Protein AF-A0A815RNJ7-F1 (afdb_monomer_lite)

Secondary structure (DSSP, 8-state):
-HHHHHHHHHHHIIIIIHHHHHHHHHHHHHHHHHHHHTTTTSHHHHHHHHHHHHHHHHHHHHHHHHHHHHHH-----GGGGHHHHHHHHHHHHHHHHHHHHHHTT----S-HHHHHHHHHHHHHHHHHHHHHHHHHHHHHHHHHHHHHHHHHHHHTT----HHHHHHHHHHHHHHHHHHHHHHHHHHHHHHHH-HHHHHHHHHHHHHHHHHHHHHHHHHHT-

Sequence (222 aa):
MEFSFISAIQSVIVCYGIGFLLVLGDIGNSFVILIFYRHRKSACSVYLSSAAIINMIYLSFNIPIMIQTYLFGEPTASSLVFFPSILMTIFGYLAYRQVKQLGTRIRPSRNNQNRFIVRRSDRELLLMIFTQVFIYVISTMLYFAITLEILITYSSNINKSIERIQIESFIMSFTLFLIHMNHAANFYIYVLVSNGFRHDFKKLIKRMSLTIVEILNKILFT

Organism: NCBI:txid392030

Radius of gyration: 22.1 Å; chains: 1; bounding box: 70×31×73 Å

pLDDT: mean 84.59, std 12.37, range [49.75, 97.19]

Structure (mmCIF, N/CA/C/O backbone):
data_AF-A0A815RNJ7-F1
#
_entry.id   AF-A0A815RNJ7-F1
#
loop_
_atom_site.group_PDB
_atom_site.id
_atom_site.type_symbol
_atom_site.label_atom_id
_atom_site.label_alt_id
_atom_site.label_comp_id
_atom_site.label_asym_id
_atom_site.label_entity_id
_atom_site.label_seq_id
_atom_site.pdbx_PDB_ins_code
_atom_site.Cartn_x
_atom_site.Cartn_y
_atom_site.Cartn_z
_atom_site.occupancy
_atom_site.B_iso_or_equiv
_atom_site.auth_seq_id
_atom_site.auth_comp_id
_atom_site.auth_asym_id
_atom_site.auth_atom_id
_atom_site.pdbx_PDB_model_num
ATOM 1 N N . MET A 1 1 ? 8.908 -9.590 -31.662 1.00 60.72 1 MET A N 1
ATOM 2 C CA . MET A 1 1 ? 7.685 -10.161 -31.054 1.00 60.72 1 MET A CA 1
ATOM 3 C C . MET A 1 1 ? 7.769 -10.161 -29.525 1.00 60.72 1 MET A C 1
ATOM 5 O O . MET A 1 1 ? 6.771 -9.883 -28.880 1.00 60.72 1 MET A O 1
ATOM 9 N N . GLU A 1 2 ? 8.950 -10.383 -28.935 1.00 69.12 2 GLU A N 1
ATOM 10 C CA . GLU A 1 2 ? 9.133 -10.351 -27.471 1.00 69.12 2 GLU A CA 1
ATOM 11 C C . GLU A 1 2 ? 8.997 -8.944 -26.855 1.00 69.12 2 GLU A C 1
ATOM 13 O O . GLU A 1 2 ? 8.376 -8.785 -25.808 1.00 69.12 2 GLU A O 1
ATOM 18 N N . PHE A 1 3 ? 9.462 -7.894 -27.538 1.00 72.50 3 PHE A N 1
ATOM 19 C CA . PHE A 1 3 ? 9.386 -6.517 -27.020 1.00 72.50 3 PHE A CA 1
ATOM 20 C C . PHE A 1 3 ? 7.958 -5.987 -26.852 1.00 72.50 3 PHE A C 1
ATOM 22 O O . PHE A 1 3 ? 7.639 -5.352 -25.850 1.00 72.50 3 PHE A O 1
ATOM 29 N N . SER A 1 4 ? 7.059 -6.310 -27.787 1.00 80.31 4 SER A N 1
ATOM 30 C CA . SER A 1 4 ? 5.640 -5.950 -27.669 1.00 80.31 4 SER A CA 1
ATOM 31 C C . SER A 1 4 ? 4.964 -6.630 -26.478 1.00 80.31 4 SER A C 1
ATOM 33 O O . SER A 1 4 ? 4.024 -6.081 -25.912 1.00 80.31 4 SER A O 1
ATOM 35 N N . PHE A 1 5 ? 5.449 -7.807 -26.075 1.00 88.06 5 PHE A N 1
ATOM 36 C CA . PHE A 1 5 ? 4.895 -8.547 -24.948 1.00 88.06 5 PHE A CA 1
ATOM 37 C C . PHE A 1 5 ? 5.272 -7.914 -23.600 1.00 88.06 5 PHE A C 1
ATOM 39 O O . PHE A 1 5 ? 4.399 -7.734 -22.754 1.00 88.06 5 PHE A O 1
ATOM 46 N N . ILE A 1 6 ? 6.532 -7.496 -23.419 1.00 87.56 6 ILE A N 1
ATOM 47 C CA . ILE A 1 6 ? 6.986 -6.819 -22.188 1.00 87.56 6 ILE A CA 1
ATOM 48 C C . ILE A 1 6 ? 6.215 -5.512 -21.975 1.00 87.56 6 ILE A C 1
ATOM 50 O O . ILE A 1 6 ? 5.690 -5.273 -20.886 1.00 87.56 6 ILE A O 1
ATOM 54 N N . SER A 1 7 ? 6.081 -4.694 -23.022 1.00 86.44 7 SER A N 1
ATOM 55 C CA . SER A 1 7 ? 5.316 -3.446 -22.944 1.00 86.44 7 SER A CA 1
ATOM 56 C C . SER A 1 7 ? 3.829 -3.686 -22.662 1.00 86.44 7 SER A C 1
ATOM 58 O O . SER A 1 7 ? 3.226 -2.933 -21.896 1.00 86.44 7 SER A O 1
ATOM 60 N N . ALA A 1 8 ? 3.238 -4.752 -23.215 1.00 88.50 8 ALA A N 1
ATOM 61 C CA . ALA A 1 8 ? 1.859 -5.127 -22.912 1.00 88.50 8 ALA A CA 1
ATOM 62 C C . ALA A 1 8 ? 1.684 -5.510 -21.433 1.00 88.50 8 ALA A C 1
ATOM 64 O O . ALA A 1 8 ? 0.762 -5.023 -20.780 1.00 88.50 8 ALA A O 1
ATOM 65 N N . ILE A 1 9 ? 2.593 -6.317 -20.874 1.00 89.88 9 ILE A N 1
ATOM 66 C CA . ILE A 1 9 ? 2.570 -6.663 -19.444 1.00 89.88 9 ILE A CA 1
ATOM 67 C C . ILE A 1 9 ? 2.710 -5.406 -18.584 1.00 89.88 9 ILE A C 1
ATOM 69 O O . ILE A 1 9 ? 1.966 -5.238 -17.619 1.00 89.88 9 ILE A O 1
ATOM 73 N N . GLN A 1 10 ? 3.639 -4.516 -18.927 1.00 88.19 10 GLN A N 1
ATOM 74 C CA . GLN A 1 10 ? 3.853 -3.273 -18.193 1.00 88.19 10 GLN A CA 1
ATOM 75 C C . GLN A 1 10 ? 2.583 -2.416 -18.157 1.00 88.19 10 GLN A C 1
ATOM 77 O O . GLN A 1 10 ? 2.185 -1.956 -17.087 1.00 88.19 10 GLN A O 1
ATOM 82 N N . SER A 1 11 ? 1.910 -2.265 -19.299 1.00 87.19 11 SER A N 1
ATOM 83 C CA . SER A 1 11 ? 0.628 -1.562 -19.378 1.00 87.19 11 SER A CA 1
ATOM 84 C C . SER A 1 11 ? -0.431 -2.215 -18.484 1.00 87.19 11 SER A C 1
ATOM 86 O O . SER A 1 11 ? -1.108 -1.521 -17.726 1.00 87.19 11 SER A O 1
ATOM 88 N N . VAL A 1 12 ? -0.519 -3.550 -18.478 1.00 91.19 12 VAL A N 1
ATOM 89 C CA . VAL A 1 12 ? -1.464 -4.273 -17.614 1.00 91.19 12 VAL A CA 1
ATOM 90 C C . VAL A 1 12 ? -1.170 -4.045 -16.127 1.00 91.19 12 VAL A C 1
ATOM 92 O O . VAL A 1 12 ? -2.095 -3.780 -15.354 1.00 91.19 12 VAL A O 1
ATOM 95 N N . ILE A 1 13 ? 0.101 -4.104 -15.719 1.00 90.12 13 ILE A N 1
ATOM 96 C CA . ILE A 1 13 ? 0.518 -3.861 -14.330 1.00 90.12 13 ILE A CA 1
ATOM 97 C C . ILE A 1 13 ? 0.145 -2.439 -13.900 1.00 90.12 13 ILE A C 1
ATOM 99 O O . ILE A 1 13 ? -0.431 -2.259 -12.826 1.00 90.12 13 ILE A O 1
ATOM 103 N N . VAL A 1 14 ? 0.441 -1.436 -14.729 1.00 85.50 14 VAL A N 1
ATOM 104 C CA . VAL A 1 14 ? 0.212 -0.028 -14.381 1.00 85.50 14 VAL A CA 1
ATOM 105 C C . VAL A 1 14 ? -1.279 0.308 -14.373 1.00 85.50 14 VAL A C 1
ATOM 107 O O . VAL A 1 14 ? -1.773 0.855 -13.390 1.00 85.50 14 VAL A O 1
ATOM 110 N N . CYS A 1 15 ? -2.019 -0.048 -15.424 1.00 84.00 15 CYS A N 1
ATOM 111 C CA . CYS A 1 15 ? -3.421 0.344 -15.559 1.00 84.00 15 CYS A CA 1
ATOM 112 C C . CYS A 1 15 ? -4.352 -0.471 -14.653 1.00 84.00 15 CYS A C 1
ATOM 114 O O . CYS A 1 15 ? -5.196 0.102 -13.965 1.00 84.00 15 CYS A O 1
ATOM 116 N N . TYR A 1 16 ? -4.202 -1.798 -14.629 1.00 91.25 16 TYR A N 1
ATOM 117 C CA . TYR A 1 16 ? -5.105 -2.669 -13.871 1.00 91.25 16 TYR A CA 1
ATOM 118 C C . TYR A 1 16 ? -4.541 -3.034 -12.506 1.00 91.25 16 TYR A C 1
ATOM 120 O O . TYR A 1 16 ? -5.274 -3.007 -11.520 1.00 91.25 16 TYR A O 1
ATOM 128 N N . GLY A 1 17 ? -3.246 -3.348 -12.427 1.00 92.81 17 GLY A N 1
ATOM 129 C CA . GLY A 1 17 ? -2.614 -3.737 -11.169 1.00 92.81 17 GLY A CA 1
ATOM 130 C C . GLY A 1 17 ? -2.684 -2.622 -10.128 1.00 92.81 17 GLY A C 1
ATOM 131 O O . GLY A 1 17 ? -3.129 -2.856 -9.005 1.00 92.81 17 GLY A O 1
ATOM 132 N N . ILE A 1 18 ? -2.315 -1.395 -10.496 1.00 90.31 18 ILE A N 1
ATOM 133 C CA . ILE A 1 18 ? -2.313 -0.278 -9.543 1.00 90.31 18 ILE A CA 1
ATOM 134 C C . ILE A 1 18 ? -3.746 0.190 -9.227 1.00 90.31 18 ILE A C 1
ATOM 136 O O . ILE A 1 18 ? -4.058 0.449 -8.065 1.00 90.31 18 ILE A O 1
ATOM 140 N N . GLY A 1 19 ? -4.662 0.186 -10.202 1.00 91.12 19 GLY A N 1
ATOM 141 C CA . GLY A 1 19 ? -6.089 0.425 -9.940 1.00 91.12 19 GLY A CA 1
ATOM 142 C C . GLY A 1 19 ? -6.710 -0.610 -8.989 1.00 91.12 19 GLY A C 1
ATOM 143 O O . GLY A 1 19 ? -7.491 -0.267 -8.103 1.00 91.12 19 GLY A O 1
ATOM 144 N N . PHE A 1 20 ? -6.314 -1.878 -9.099 1.00 94.69 20 PHE A N 1
ATOM 145 C CA . PHE A 1 20 ? -6.723 -2.926 -8.165 1.00 94.69 20 PHE A CA 1
ATOM 146 C C . PHE A 1 20 ? -6.176 -2.689 -6.748 1.00 94.69 20 PHE A C 1
ATOM 148 O O . PHE A 1 20 ? -6.907 -2.864 -5.769 1.00 94.69 20 PHE A O 1
ATOM 155 N N . LEU A 1 21 ? -4.921 -2.237 -6.626 1.00 95.12 21 LEU A N 1
ATOM 156 C CA . LEU A 1 21 ? -4.325 -1.868 -5.337 1.00 95.12 21 LEU A CA 1
ATOM 157 C C . LEU A 1 21 ? -5.054 -0.703 -4.661 1.00 95.12 21 LEU A C 1
ATOM 159 O O . LEU A 1 21 ? -5.176 -0.721 -3.438 1.00 95.12 21 LEU A O 1
ATOM 163 N N . LEU A 1 22 ? -5.564 0.269 -5.424 1.00 94.44 22 LEU A N 1
ATOM 164 C CA . LEU A 1 22 ? -6.397 1.351 -4.890 1.00 94.44 22 LEU A CA 1
ATOM 165 C C . LEU A 1 22 ? -7.636 0.785 -4.184 1.00 94.44 22 LEU A C 1
ATOM 167 O O . LEU A 1 22 ? -7.837 1.029 -2.997 1.00 94.44 22 LEU A O 1
ATOM 171 N N . VAL A 1 23 ? -8.418 -0.039 -4.888 1.00 95.88 23 VAL A N 1
ATOM 172 C CA . VAL A 1 23 ? -9.665 -0.609 -4.352 1.00 95.88 23 VAL A CA 1
ATOM 173 C C . VAL A 1 23 ? -9.394 -1.483 -3.128 1.00 95.88 23 VAL A C 1
ATOM 175 O O . VAL A 1 23 ? -10.024 -1.310 -2.083 1.00 95.88 23 VAL A O 1
ATOM 178 N N . LEU A 1 24 ? -8.443 -2.417 -3.232 1.00 96.81 24 LEU A N 1
ATOM 179 C CA . LEU A 1 24 ? -8.096 -3.286 -2.108 1.00 96.81 24 LEU A CA 1
ATOM 180 C C . LEU A 1 24 ? -7.530 -2.502 -0.926 1.00 96.81 24 LEU A C 1
ATOM 182 O O . LEU A 1 24 ? -7.852 -2.799 0.226 1.00 96.81 24 LEU A O 1
ATOM 186 N N . GLY A 1 25 ? -6.691 -1.508 -1.204 1.00 96.69 25 GLY A N 1
ATOM 187 C CA . GLY A 1 25 ? -6.067 -0.689 -0.186 1.00 96.69 25 GLY A CA 1
ATOM 188 C C . GLY A 1 25 ? -7.075 0.174 0.559 1.00 96.69 25 GLY A C 1
ATOM 189 O O . GLY A 1 25 ? -7.032 0.201 1.787 1.00 96.69 25 GLY A O 1
ATOM 190 N N . ASP A 1 26 ? -8.024 0.809 -0.124 1.00 96.19 26 ASP A N 1
ATOM 191 C CA . ASP A 1 26 ? -9.055 1.617 0.534 1.00 96.19 26 ASP A CA 1
ATOM 192 C C . ASP A 1 26 ? -9.991 0.759 1.393 1.00 96.19 26 ASP A C 1
ATOM 194 O O . ASP A 1 26 ? -10.279 1.111 2.543 1.00 96.19 26 ASP A O 1
ATOM 198 N N . ILE A 1 27 ? -10.397 -0.416 0.896 1.00 97.06 27 ILE A N 1
ATOM 199 C CA . ILE A 1 27 ? -11.199 -1.375 1.669 1.00 97.06 27 ILE A CA 1
ATOM 200 C C . ILE A 1 27 ? -10.419 -1.856 2.901 1.00 97.06 27 ILE A C 1
ATOM 202 O O . ILE A 1 27 ? -10.923 -1.811 4.027 1.00 97.06 27 ILE A O 1
ATOM 206 N N . GLY A 1 28 ? -9.176 -2.300 2.706 1.00 97.19 28 GLY A N 1
ATOM 207 C CA . GLY A 1 28 ? -8.327 -2.810 3.776 1.00 97.19 28 GLY A CA 1
ATOM 208 C C . GLY A 1 28 ? -8.055 -1.756 4.849 1.00 97.19 28 GLY A C 1
ATOM 209 O O . GLY A 1 28 ? -8.280 -2.002 6.037 1.00 97.19 28 GLY A O 1
ATOM 210 N N . ASN A 1 29 ? -7.620 -0.561 4.448 1.00 96.94 29 ASN A N 1
ATOM 211 C CA . ASN A 1 29 ? -7.327 0.529 5.376 1.00 96.94 29 ASN A CA 1
ATOM 212 C C . ASN A 1 29 ? -8.592 1.020 6.106 1.00 96.94 29 ASN A C 1
ATOM 214 O O . ASN A 1 29 ? -8.516 1.316 7.300 1.00 96.94 29 ASN A O 1
ATOM 218 N N . SER A 1 30 ? -9.769 0.989 5.469 1.00 96.50 30 SER A N 1
ATOM 219 C CA . SER A 1 30 ? -11.047 1.261 6.145 1.00 96.50 30 SER A CA 1
ATOM 220 C C . SER A 1 30 ? -11.308 0.283 7.297 1.00 96.50 30 SER A C 1
ATOM 222 O O . SER A 1 30 ? -11.671 0.699 8.401 1.00 96.50 30 SER A O 1
ATOM 224 N N . PHE A 1 31 ? -11.055 -1.016 7.100 1.00 97.06 31 PHE A N 1
ATOM 225 C CA . PHE A 1 31 ? -11.165 -1.997 8.185 1.00 97.06 31 PHE A CA 1
ATOM 226 C C . PHE A 1 31 ? -10.147 -1.759 9.301 1.00 97.06 31 PHE A C 1
ATOM 228 O O . PHE A 1 31 ? -10.506 -1.862 10.476 1.00 97.06 31 PHE A O 1
ATOM 235 N N . VAL A 1 32 ? -8.902 -1.414 8.958 1.00 96.25 32 VAL A N 1
ATOM 236 C CA . VAL A 1 32 ? -7.863 -1.074 9.944 1.00 96.25 32 VAL A CA 1
ATOM 237 C C . VAL A 1 32 ? -8.321 0.092 10.824 1.00 9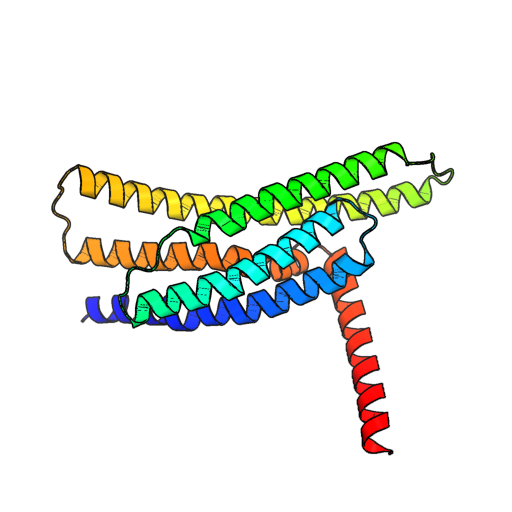6.25 32 VAL A C 1
ATOM 239 O O . VAL A 1 32 ? -8.268 -0.017 12.052 1.00 96.25 32 VAL A O 1
ATOM 242 N N . ILE A 1 33 ? -8.843 1.163 10.220 1.00 94.94 33 ILE A N 1
ATOM 243 C CA . ILE A 1 33 ? -9.379 2.324 10.943 1.00 94.94 33 ILE A CA 1
ATOM 244 C C . ILE A 1 33 ? -10.540 1.899 11.847 1.00 94.94 33 ILE A C 1
ATOM 246 O O . ILE A 1 33 ? -10.519 2.188 13.041 1.00 94.94 33 ILE A O 1
ATOM 250 N N . LEU A 1 34 ? -11.529 1.165 11.327 1.00 94.50 34 LEU A N 1
ATOM 251 C CA . LEU A 1 34 ? -12.703 0.736 12.100 1.00 94.50 34 LEU A CA 1
ATOM 252 C C . LEU A 1 34 ? -12.344 -0.143 13.306 1.00 94.50 34 LEU A C 1
ATOM 254 O O . LEU A 1 34 ? -12.947 -0.006 14.377 1.00 94.50 34 LEU A O 1
ATOM 258 N N . ILE A 1 35 ? -11.372 -1.045 13.147 1.00 94.31 35 ILE A N 1
ATOM 259 C CA . ILE A 1 35 ? -10.886 -1.903 14.231 1.00 94.31 35 ILE A CA 1
ATOM 260 C C . ILE A 1 35 ? -10.163 -1.046 15.273 1.00 94.31 35 ILE A C 1
ATOM 262 O O . ILE A 1 35 ? -10.559 -1.032 16.441 1.00 94.31 35 ILE A O 1
ATOM 266 N N . PHE A 1 36 ? -9.151 -0.278 14.868 1.00 91.38 36 PHE A N 1
ATOM 267 C CA . PHE A 1 36 ? -8.310 0.461 15.809 1.00 91.38 36 PHE A CA 1
ATOM 268 C C . PHE A 1 36 ? -8.975 1.701 16.409 1.00 91.38 36 PHE A C 1
ATOM 270 O O . PHE A 1 36 ? -8.611 2.109 17.515 1.00 91.38 36 PHE A O 1
ATOM 277 N N . TYR A 1 37 ? -10.035 2.229 15.796 1.00 86.44 37 TYR A N 1
ATOM 278 C CA . TYR A 1 37 ? -10.873 3.266 16.399 1.00 86.44 37 TYR A CA 1
ATOM 279 C C . TYR A 1 37 ? -11.453 2.815 17.753 1.00 86.44 37 TYR A C 1
ATOM 281 O O . TYR A 1 37 ? -11.546 3.602 18.700 1.00 86.44 37 TYR A O 1
ATOM 289 N N . ARG A 1 38 ? -11.764 1.516 17.899 1.00 83.31 38 ARG A N 1
ATOM 290 C CA . ARG A 1 38 ? -12.245 0.927 19.163 1.00 83.31 38 ARG A CA 1
ATOM 291 C C . ARG A 1 38 ? -11.143 0.782 20.219 1.00 83.31 38 ARG A C 1
ATOM 293 O O . ARG A 1 38 ? -11.451 0.758 21.411 1.00 83.31 38 ARG A O 1
ATOM 300 N N . HIS A 1 39 ? -9.875 0.744 19.806 1.00 80.75 39 HIS A N 1
ATOM 301 C CA . HIS A 1 39 ? -8.703 0.505 20.658 1.00 80.75 39 HIS A CA 1
ATOM 302 C C . HIS A 1 39 ? -7.832 1.755 20.891 1.00 80.75 39 HIS A C 1
ATOM 304 O O . HIS A 1 39 ? -6.715 1.642 21.399 1.00 80.75 39 HIS A O 1
ATOM 310 N N . ARG A 1 40 ? -8.377 2.963 20.659 1.00 75.81 40 ARG A N 1
ATOM 311 C CA . ARG A 1 40 ? -7.720 4.289 20.782 1.00 75.81 40 ARG A CA 1
ATOM 312 C C . ARG A 1 40 ? -6.996 4.610 22.102 1.00 75.81 40 ARG A C 1
ATOM 314 O O . ARG A 1 40 ? -6.410 5.676 22.240 1.00 75.81 40 ARG A O 1
ATOM 321 N N . LYS A 1 41 ? -7.078 3.733 23.105 1.00 74.56 41 LYS A N 1
ATOM 322 C CA . LYS A 1 41 ? -6.380 3.882 24.389 1.00 74.56 41 LYS A CA 1
ATOM 323 C C . LYS A 1 41 ? -4.900 3.498 24.303 1.00 74.56 41 LYS A C 1
ATOM 325 O O . LYS A 1 41 ? -4.135 3.941 25.153 1.00 74.56 41 LYS A O 1
ATOM 330 N N . SER A 1 42 ? -4.504 2.686 23.316 1.00 75.38 42 SER A N 1
ATOM 331 C CA . SER A 1 42 ? -3.098 2.342 23.084 1.00 75.38 42 SER A CA 1
ATOM 332 C C . SER A 1 42 ? -2.476 3.275 22.050 1.00 75.38 42 SER A C 1
ATOM 334 O O . SER A 1 42 ? -3.011 3.476 20.961 1.00 75.38 42 SER A O 1
ATOM 336 N N . ALA A 1 43 ? -1.302 3.788 22.398 1.00 76.88 43 ALA A N 1
ATOM 337 C CA . ALA A 1 43 ? -0.355 4.476 21.531 1.00 76.88 43 ALA A CA 1
ATOM 338 C C . ALA A 1 43 ? -0.245 3.881 20.122 1.00 76.88 43 ALA A C 1
ATOM 340 O O . ALA A 1 43 ? -0.376 4.563 19.108 1.00 76.88 43 ALA A O 1
ATOM 341 N N . CYS A 1 44 ? -0.013 2.573 20.098 1.00 80.56 44 CYS A N 1
ATOM 342 C CA . CYS A 1 44 ? 0.270 1.816 18.897 1.00 80.56 44 CYS A CA 1
ATOM 343 C C . CYS A 1 44 ? -0.973 1.733 18.001 1.00 80.56 44 CYS A C 1
ATOM 345 O O . CYS A 1 44 ? -0.894 1.925 16.793 1.00 80.56 44 CYS A O 1
ATOM 347 N N . SER A 1 45 ? -2.150 1.574 18.613 1.00 86.50 45 SER A N 1
ATOM 348 C CA . SER A 1 45 ? -3.437 1.600 17.912 1.00 86.50 45 SER A CA 1
ATOM 349 C C . SER A 1 45 ? -3.712 2.952 17.247 1.00 86.50 45 SER A C 1
ATOM 351 O O . SER A 1 45 ? -4.248 2.983 16.142 1.00 86.50 45 SER A O 1
ATOM 353 N N . VAL A 1 46 ? -3.362 4.067 17.901 1.00 84.44 46 VAL A N 1
ATOM 354 C CA . VAL A 1 46 ? -3.512 5.405 17.305 1.00 84.44 46 VAL A CA 1
ATOM 355 C C . VAL A 1 46 ? -2.574 5.559 16.113 1.00 84.44 46 VAL A C 1
ATOM 357 O O . VAL A 1 46 ? -3.018 5.984 15.053 1.00 84.44 46 VAL A O 1
ATOM 360 N N . TYR A 1 47 ? -1.309 5.154 16.254 1.00 85.88 47 TYR A N 1
ATOM 361 C CA . TYR A 1 47 ? -0.350 5.179 15.150 1.00 85.88 47 TYR A CA 1
ATOM 362 C C . TYR A 1 47 ? -0.829 4.353 13.947 1.00 85.88 47 TYR A C 1
ATOM 364 O O . TYR A 1 47 ? -0.849 4.867 12.832 1.00 85.88 47 TYR A O 1
ATOM 372 N N . LEU A 1 48 ? -1.267 3.109 14.169 1.00 89.81 48 LEU A N 1
ATOM 373 C CA . LEU A 1 48 ? -1.757 2.220 13.110 1.00 89.81 48 LEU A CA 1
ATOM 374 C C . LEU A 1 48 ? -2.996 2.792 12.405 1.00 89.81 48 LEU A C 1
ATOM 376 O O . LEU A 1 48 ? -3.091 2.732 11.181 1.00 89.81 48 LEU A O 1
ATOM 380 N N . SER A 1 49 ? -3.918 3.404 13.156 1.00 90.81 49 SER A N 1
ATOM 381 C CA . SER A 1 49 ? -5.076 4.088 12.570 1.00 90.81 49 SER A CA 1
ATOM 382 C C . SER A 1 49 ? -4.667 5.315 11.751 1.00 90.81 49 SER A C 1
ATOM 384 O O . SER A 1 49 ? -5.195 5.510 10.660 1.00 90.81 49 SER A O 1
ATOM 386 N N . SER A 1 50 ? -3.736 6.136 12.245 1.00 88.56 50 SER A N 1
ATOM 387 C CA . SER A 1 50 ? -3.224 7.295 11.505 1.00 88.56 50 SER A CA 1
ATOM 388 C C . SER A 1 50 ? -2.492 6.870 10.232 1.00 88.56 50 SER A C 1
ATOM 390 O O . SER A 1 50 ? -2.693 7.471 9.182 1.00 88.56 50 SER A O 1
ATOM 392 N N . ALA A 1 51 ? -1.691 5.804 10.298 1.00 89.19 51 ALA A N 1
ATOM 393 C CA . ALA A 1 51 ? -1.008 5.243 9.138 1.00 89.19 51 ALA A CA 1
ATOM 394 C C . ALA A 1 51 ? -2.005 4.761 8.072 1.00 89.19 51 ALA A C 1
ATOM 396 O O . ALA A 1 51 ? -1.814 5.046 6.895 1.00 89.19 51 ALA A O 1
ATOM 397 N N . ALA A 1 52 ? -3.098 4.105 8.473 1.00 93.81 52 ALA A N 1
ATOM 398 C CA . ALA A 1 52 ? -4.147 3.680 7.547 1.00 93.81 52 ALA A CA 1
ATOM 399 C C . ALA A 1 52 ? -4.859 4.862 6.865 1.00 93.81 52 ALA A C 1
ATOM 401 O O . ALA A 1 52 ? -5.108 4.806 5.664 1.00 93.81 52 ALA A O 1
ATOM 402 N N . ILE A 1 53 ? -5.125 5.955 7.594 1.00 91.75 53 ILE A N 1
ATOM 403 C CA . ILE A 1 53 ? -5.682 7.188 7.008 1.00 91.75 53 ILE A CA 1
ATOM 404 C C . ILE A 1 53 ? -4.721 7.765 5.965 1.00 91.75 53 ILE A C 1
ATOM 406 O O . ILE A 1 53 ? -5.142 8.108 4.863 1.00 91.75 53 ILE A O 1
ATOM 410 N N . ILE A 1 54 ? -3.427 7.847 6.288 1.00 89.44 54 ILE A N 1
ATOM 411 C CA . ILE A 1 54 ? -2.431 8.356 5.341 1.00 89.44 54 ILE A CA 1
ATOM 412 C C . ILE A 1 54 ? -2.299 7.452 4.121 1.00 89.44 54 ILE A C 1
ATOM 414 O O . ILE A 1 54 ? -2.193 7.969 3.014 1.00 89.44 54 ILE A O 1
ATOM 418 N N . ASN A 1 55 ? -2.368 6.133 4.288 1.00 92.12 55 ASN A N 1
ATOM 419 C CA . ASN A 1 55 ? -2.377 5.216 3.155 1.00 92.12 55 ASN A CA 1
ATOM 420 C C . ASN A 1 55 ? -3.596 5.418 2.253 1.00 92.12 55 ASN A C 1
ATOM 422 O O . ASN A 1 55 ? -3.425 5.413 1.041 1.00 92.12 55 ASN A O 1
ATOM 426 N N . MET A 1 56 ? -4.795 5.630 2.809 1.00 93.06 56 MET A N 1
ATOM 427 C CA . MET A 1 56 ? -5.978 5.941 1.994 1.00 93.06 56 MET A CA 1
ATOM 428 C C . MET A 1 56 ? -5.785 7.238 1.212 1.00 93.06 56 MET A C 1
ATOM 430 O O . MET A 1 56 ? -5.991 7.256 0.007 1.00 93.06 56 MET A O 1
ATOM 434 N N . ILE A 1 57 ? -5.318 8.308 1.866 1.00 88.94 57 ILE A N 1
ATOM 435 C CA . ILE A 1 57 ? -5.027 9.582 1.187 1.00 88.94 57 ILE A CA 1
ATOM 436 C C . ILE A 1 57 ? -3.976 9.364 0.090 1.00 88.94 57 ILE A C 1
ATOM 438 O O . ILE A 1 57 ? -4.156 9.816 -1.037 1.00 88.94 57 ILE A O 1
ATOM 442 N N . TYR A 1 58 ? -2.898 8.640 0.390 1.00 88.81 58 TYR A N 1
ATOM 443 C CA . TYR A 1 58 ? -1.863 8.324 -0.587 1.00 88.81 58 TYR A CA 1
ATOM 444 C C . TYR A 1 58 ? -2.447 7.605 -1.804 1.00 88.81 58 TYR A C 1
ATOM 446 O O . TYR A 1 58 ? -2.270 8.076 -2.921 1.00 88.81 58 TYR A O 1
ATOM 454 N N . LEU A 1 59 ? -3.172 6.505 -1.599 1.00 91.00 59 LEU A N 1
ATOM 455 C CA . LEU A 1 59 ? -3.746 5.718 -2.687 1.00 91.00 59 LEU A CA 1
ATOM 456 C C . LEU A 1 59 ? -4.765 6.546 -3.483 1.00 91.00 59 LEU A C 1
ATOM 458 O O . LEU A 1 59 ? -4.643 6.641 -4.702 1.00 91.00 59 LEU A O 1
ATOM 462 N N . SER A 1 60 ? -5.704 7.207 -2.800 1.00 89.88 60 SER A N 1
ATOM 463 C CA . SER A 1 60 ? -6.788 7.985 -3.412 1.00 89.88 60 SER A CA 1
ATOM 464 C C . SER A 1 60 ? -6.301 9.151 -4.273 1.00 89.88 60 SER A C 1
ATOM 466 O O . SER A 1 60 ? -6.942 9.466 -5.269 1.00 89.88 60 SER A O 1
ATOM 468 N N . PHE A 1 61 ? -5.188 9.803 -3.917 1.00 85.88 61 PHE A N 1
ATOM 469 C CA . PHE A 1 61 ? -4.671 10.937 -4.692 1.00 85.88 61 PHE A CA 1
ATOM 470 C C . PHE A 1 61 ? -3.534 10.547 -5.640 1.00 85.88 61 PHE A C 1
ATOM 472 O O . PHE A 1 61 ? -3.503 11.019 -6.773 1.00 85.88 61 PHE A O 1
ATOM 479 N N . ASN A 1 62 ? -2.601 9.693 -5.214 1.00 84.94 62 ASN A N 1
ATOM 480 C CA . ASN A 1 62 ? -1.407 9.384 -6.002 1.00 84.94 62 ASN A CA 1
ATOM 481 C C . ASN A 1 62 ? -1.725 8.471 -7.195 1.00 84.94 62 ASN A C 1
ATOM 483 O O . ASN A 1 62 ? -1.275 8.748 -8.305 1.00 84.94 62 ASN A O 1
ATOM 487 N N . ILE A 1 63 ? -2.553 7.435 -7.000 1.00 87.38 63 ILE A N 1
ATOM 488 C CA . ILE A 1 63 ? -2.844 6.456 -8.056 1.00 87.38 63 ILE A CA 1
ATOM 489 C C . ILE A 1 63 ? -3.587 7.083 -9.242 1.00 87.38 63 ILE A C 1
ATOM 491 O O . ILE A 1 63 ? -3.132 6.883 -10.370 1.00 87.38 63 ILE A O 1
ATOM 495 N N . PRO A 1 64 ? -4.679 7.854 -9.054 1.00 86.94 64 PRO A N 1
ATOM 496 C CA . PRO A 1 64 ? -5.364 8.477 -10.184 1.00 86.94 64 PRO A CA 1
ATOM 497 C C . PRO A 1 64 ? -4.465 9.432 -10.963 1.00 86.94 64 PRO A C 1
ATOM 499 O O . PRO A 1 64 ? -4.494 9.416 -12.190 1.00 86.94 64 PRO A O 1
ATOM 502 N N . ILE A 1 65 ? -3.627 10.206 -10.263 1.00 84.00 65 ILE A N 1
ATOM 503 C CA . ILE A 1 65 ? -2.659 11.104 -10.901 1.00 84.00 65 ILE A CA 1
ATOM 504 C C . ILE A 1 65 ? -1.672 10.299 -11.733 1.00 84.00 65 ILE A C 1
ATOM 506 O O . ILE A 1 65 ? -1.501 10.594 -12.905 1.00 84.00 65 ILE A O 1
ATOM 510 N N . MET A 1 66 ? -1.080 9.246 -11.175 1.00 83.62 66 MET A N 1
ATOM 511 C CA . MET A 1 66 ? -0.119 8.414 -11.892 1.00 83.62 66 MET A CA 1
ATOM 512 C C . MET A 1 66 ? -0.747 7.729 -13.122 1.00 83.62 66 MET A C 1
ATOM 514 O O . MET A 1 66 ? -0.126 7.696 -14.184 1.00 83.62 66 MET A O 1
ATOM 518 N N . ILE A 1 67 ? -1.982 7.222 -13.017 1.00 84.00 67 ILE A N 1
ATOM 519 C CA . ILE A 1 67 ? -2.717 6.665 -14.166 1.00 84.00 67 ILE A CA 1
ATOM 520 C C . ILE A 1 67 ? -2.967 7.757 -15.216 1.00 84.00 67 ILE A C 1
ATOM 522 O O . ILE A 1 67 ? -2.764 7.518 -16.405 1.00 84.00 67 ILE A O 1
ATOM 526 N N . GLN A 1 68 ? -3.354 8.962 -14.793 1.00 83.75 68 GLN A N 1
ATOM 527 C CA . GLN A 1 68 ? -3.545 10.103 -15.687 1.00 83.75 68 GLN A CA 1
ATOM 528 C C . GLN A 1 68 ? -2.234 10.486 -16.396 1.00 83.75 68 GLN A C 1
ATOM 530 O O . GLN A 1 68 ? -2.221 10.610 -17.617 1.00 83.75 68 GLN A O 1
ATOM 535 N N . THR A 1 69 ? -1.118 10.600 -15.673 1.00 83.19 69 THR A N 1
ATOM 536 C CA . THR A 1 69 ? 0.215 10.862 -16.241 1.00 83.19 69 THR A CA 1
ATOM 537 C C . THR A 1 69 ? 0.591 9.813 -17.283 1.00 83.19 69 THR A C 1
ATOM 539 O O . THR A 1 69 ? 1.074 10.157 -18.359 1.00 83.19 69 THR A O 1
ATOM 542 N N . TYR A 1 70 ? 0.338 8.535 -16.991 1.00 82.69 70 TYR A N 1
ATOM 543 C CA . TYR A 1 70 ? 0.645 7.437 -17.904 1.00 82.69 70 TYR A CA 1
ATOM 544 C C . TYR A 1 70 ? -0.206 7.476 -19.183 1.00 82.69 70 TYR A C 1
ATOM 546 O O . TYR A 1 70 ? 0.311 7.216 -20.266 1.00 82.69 70 TYR A O 1
ATOM 554 N N . LEU A 1 71 ? -1.496 7.817 -19.076 1.00 83.88 71 LEU A N 1
ATOM 555 C CA . LEU A 1 71 ? -2.417 7.847 -20.218 1.00 83.88 71 LEU A CA 1
ATOM 556 C C . LEU A 1 71 ? -2.265 9.094 -21.098 1.00 83.88 71 LEU A C 1
ATOM 558 O O . LEU A 1 71 ? -2.412 8.992 -22.314 1.00 83.88 71 LEU A O 1
ATOM 562 N N . PHE A 1 72 ? -2.001 10.260 -20.502 1.00 84.38 72 PHE A N 1
ATOM 563 C CA . PHE A 1 72 ? -2.002 11.544 -21.215 1.00 84.38 72 PHE A CA 1
ATOM 564 C C . PHE A 1 72 ? -0.599 12.100 -21.497 1.00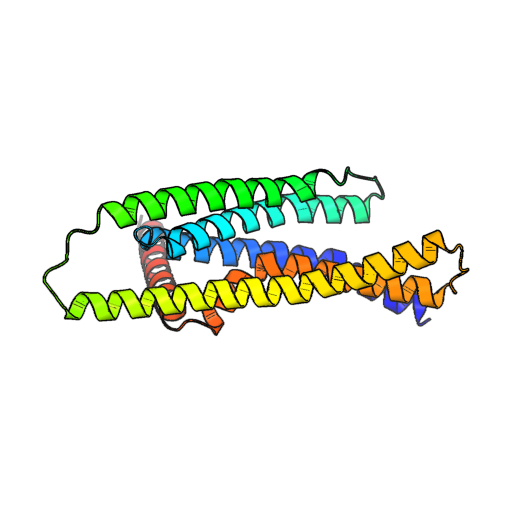 84.38 72 PHE A C 1
ATOM 566 O O . PHE A 1 72 ? -0.480 13.068 -22.240 1.00 84.38 72 PHE A O 1
ATOM 573 N N . GLY A 1 73 ? 0.463 11.512 -20.934 1.00 77.31 73 GLY A N 1
ATOM 574 C CA . GLY A 1 73 ? 1.853 11.920 -21.186 1.00 77.31 73 GLY A CA 1
ATOM 575 C C . GLY A 1 73 ? 2.240 13.295 -20.622 1.00 77.31 73 GLY A C 1
ATOM 576 O O . GLY A 1 73 ? 3.359 13.754 -20.843 1.00 77.31 73 GLY A O 1
ATOM 577 N N . GLU A 1 74 ? 1.341 13.950 -19.889 1.00 73.44 74 GLU A N 1
ATOM 578 C CA . GLU A 1 74 ? 1.561 15.258 -19.269 1.00 73.44 74 GLU A CA 1
ATOM 579 C C . GLU A 1 74 ? 2.443 15.117 -18.013 1.00 73.44 74 GLU A C 1
ATOM 581 O O . GLU A 1 74 ? 2.092 14.355 -17.103 1.00 73.44 74 GLU A O 1
ATOM 586 N N . PRO A 1 75 ? 3.570 15.846 -17.901 1.00 58.38 75 PRO A N 1
ATOM 587 C CA . PRO A 1 75 ? 4.429 15.809 -16.724 1.00 58.38 75 PRO A CA 1
ATOM 588 C C . PRO A 1 75 ? 3.742 16.507 -15.543 1.00 58.38 75 PRO A C 1
ATOM 590 O O . PRO A 1 75 ? 3.903 17.702 -15.307 1.00 58.38 75 PRO A O 1
ATOM 593 N N . THR A 1 76 ? 2.973 15.760 -14.755 1.00 56.59 76 THR A N 1
ATOM 594 C CA . THR A 1 76 ? 2.421 16.278 -13.500 1.00 56.59 76 THR A CA 1
ATOM 595 C C . THR A 1 76 ? 3.510 16.318 -12.433 1.00 56.59 76 THR A C 1
ATOM 597 O O . THR A 1 76 ? 4.158 15.309 -12.150 1.00 56.59 76 THR A O 1
ATOM 600 N N . ALA A 1 77 ? 3.697 17.499 -11.841 1.00 52.41 77 ALA A N 1
ATOM 601 C CA . ALA A 1 77 ? 4.718 17.798 -10.848 1.00 52.41 77 ALA A CA 1
ATOM 602 C C . ALA A 1 77 ? 4.823 16.727 -9.744 1.00 52.41 77 ALA A C 1
ATOM 604 O O . ALA A 1 77 ? 3.878 16.437 -9.012 1.00 52.41 77 ALA A O 1
ATOM 605 N N . SER A 1 78 ? 6.037 16.215 -9.572 1.00 54.00 78 SER A N 1
ATOM 606 C CA . SER A 1 78 ? 6.524 15.281 -8.548 1.00 54.00 78 SER A CA 1
ATOM 607 C C . SER A 1 78 ? 6.380 15.763 -7.088 1.00 54.00 78 SER A C 1
ATOM 609 O O . SER A 1 78 ? 6.867 15.117 -6.159 1.00 54.00 78 SER A O 1
ATOM 611 N N . SER A 1 79 ? 5.690 16.880 -6.846 1.00 52.72 79 SER A N 1
ATOM 612 C CA . SER A 1 79 ? 5.535 17.521 -5.536 1.00 52.72 79 SER A CA 1
ATOM 613 C C . SER A 1 79 ? 4.586 16.781 -4.582 1.00 52.72 79 SER A C 1
ATOM 615 O O . SER A 1 79 ? 4.687 16.957 -3.367 1.00 52.72 79 SER A O 1
ATOM 617 N N . LEU A 1 80 ? 3.715 15.898 -5.083 1.00 56.50 80 LEU A N 1
ATOM 618 C CA . LEU A 1 80 ? 2.750 15.154 -4.257 1.00 56.50 80 LEU A CA 1
ATOM 619 C C . LEU A 1 80 ? 3.327 13.925 -3.544 1.00 56.50 80 LEU A C 1
ATOM 621 O O . LEU A 1 80 ? 2.669 13.385 -2.661 1.00 56.50 80 LEU A O 1
ATOM 625 N N . VAL A 1 81 ? 4.555 13.503 -3.857 1.00 57.19 81 VAL A N 1
ATOM 626 C CA . VAL A 1 81 ? 5.234 12.412 -3.129 1.00 57.19 81 VAL A CA 1
ATOM 627 C C . VAL A 1 81 ? 5.707 12.875 -1.746 1.00 57.19 81 VAL A C 1
ATOM 629 O O . VAL A 1 81 ? 5.690 12.102 -0.790 1.00 57.19 81 VAL A O 1
ATOM 632 N N . PHE A 1 82 ? 6.065 14.154 -1.602 1.00 59.06 82 PHE A N 1
ATOM 633 C CA . PHE A 1 82 ? 6.554 14.707 -0.334 1.00 59.06 82 PHE A CA 1
ATOM 634 C C . PHE A 1 82 ? 5.437 14.952 0.683 1.00 59.06 82 PHE A C 1
ATOM 636 O O . PHE A 1 82 ? 5.660 14.870 1.892 1.00 59.06 82 PHE A O 1
ATOM 643 N N . PHE A 1 83 ? 4.223 15.221 0.207 1.00 67.50 83 PHE A N 1
ATOM 644 C CA . PHE A 1 83 ? 3.087 15.552 1.060 1.00 67.50 83 PHE A CA 1
ATOM 645 C C . PHE A 1 83 ? 2.694 14.405 2.027 1.00 67.50 83 PHE A C 1
ATOM 647 O O . PHE A 1 83 ? 2.606 14.656 3.232 1.00 67.50 83 PHE A O 1
ATOM 654 N N . PRO A 1 84 ? 2.579 13.136 1.584 1.00 64.81 84 PRO A N 1
ATOM 655 C CA . PRO A 1 84 ? 2.375 11.978 2.457 1.00 64.81 84 PRO A CA 1
ATOM 656 C C . PRO A 1 84 ? 3.473 11.796 3.511 1.00 64.81 84 PRO A C 1
ATOM 658 O O . PRO A 1 84 ? 3.164 11.529 4.670 1.00 64.81 84 PRO A O 1
ATOM 661 N N . SER A 1 85 ? 4.748 11.973 3.150 1.00 64.50 85 SER A N 1
ATOM 662 C CA . SER A 1 85 ? 5.872 11.812 4.085 1.00 64.50 85 SER A CA 1
ATOM 663 C C . SER A 1 85 ? 5.886 12.894 5.169 1.00 64.50 85 SER A C 1
ATOM 665 O O . SER A 1 85 ? 6.129 12.600 6.345 1.00 64.50 85 SER A O 1
ATOM 667 N N . ILE A 1 86 ? 5.564 14.140 4.803 1.00 71.50 86 ILE A N 1
ATOM 668 C CA . ILE A 1 86 ? 5.425 15.251 5.753 1.00 71.50 86 ILE A CA 1
ATOM 669 C C . ILE A 1 86 ? 4.243 14.987 6.692 1.00 71.50 86 ILE A C 1
ATOM 671 O O . ILE A 1 86 ? 4.390 15.096 7.911 1.00 71.50 86 ILE A O 1
ATOM 675 N N . LEU A 1 87 ? 3.099 14.548 6.158 1.00 71.56 87 LEU A N 1
ATOM 676 C CA . LEU A 1 87 ? 1.938 14.193 6.971 1.00 71.56 87 LEU A CA 1
ATOM 677 C C . LEU A 1 87 ? 2.215 13.011 7.910 1.00 71.56 87 LEU A C 1
ATOM 679 O O . LEU A 1 87 ? 1.859 13.090 9.084 1.00 71.56 87 LEU A O 1
ATOM 683 N N . MET A 1 88 ? 2.897 11.952 7.455 1.00 70.81 88 MET A N 1
ATOM 684 C CA . MET A 1 88 ? 3.303 10.840 8.328 1.00 70.81 88 MET A CA 1
ATOM 685 C C . MET A 1 88 ? 4.202 11.312 9.469 1.00 70.81 88 MET A C 1
ATOM 687 O O . MET A 1 88 ? 4.047 10.850 10.599 1.00 70.81 88 MET A O 1
ATOM 691 N N . THR A 1 89 ? 5.108 12.252 9.199 1.00 71.69 89 THR A N 1
ATOM 692 C CA . THR A 1 89 ? 5.996 12.815 10.222 1.00 71.69 89 THR A CA 1
ATOM 693 C C . THR A 1 89 ? 5.204 13.633 11.243 1.00 71.69 89 THR A C 1
ATOM 695 O O . THR A 1 89 ? 5.377 13.448 12.449 1.00 71.69 89 THR A O 1
ATOM 698 N N . ILE A 1 90 ? 4.274 14.478 10.783 1.00 78.06 90 ILE A N 1
ATOM 699 C CA . ILE A 1 90 ? 3.417 15.293 11.655 1.00 78.06 90 ILE A CA 1
ATOM 700 C C . ILE A 1 90 ? 2.506 14.398 12.503 1.00 78.06 90 ILE A C 1
ATOM 702 O O . ILE A 1 90 ? 2.494 14.520 13.728 1.00 78.06 90 ILE A O 1
ATOM 706 N N . PHE A 1 91 ? 1.773 13.464 11.894 1.00 73.31 91 PHE A N 1
ATOM 707 C CA . PHE A 1 91 ? 0.876 12.575 12.633 1.00 73.31 91 PHE A CA 1
ATOM 708 C C . PHE A 1 91 ? 1.627 11.582 13.519 1.00 73.31 91 PHE A C 1
ATOM 710 O O . PHE A 1 91 ? 1.160 11.288 14.617 1.00 73.31 91 PHE A O 1
ATOM 717 N N . GLY A 1 92 ? 2.805 11.116 13.101 1.00 72.00 92 GLY A N 1
ATOM 718 C CA . GLY A 1 92 ? 3.697 10.311 13.930 1.00 72.00 92 GLY A CA 1
ATOM 719 C C . GLY A 1 92 ? 4.171 11.079 15.164 1.00 72.00 92 GLY A C 1
ATOM 720 O O . GLY A 1 92 ? 4.111 10.556 16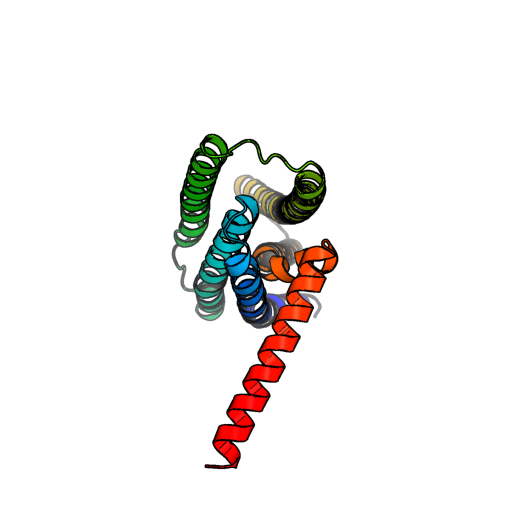.278 1.00 72.00 92 GLY A O 1
ATOM 721 N N . TYR A 1 93 ? 4.552 12.348 14.995 1.00 75.31 93 TYR A N 1
ATOM 722 C CA . TYR A 1 93 ? 4.917 13.230 16.102 1.00 75.31 93 TYR A CA 1
ATOM 723 C C . TYR A 1 93 ? 3.735 13.498 17.044 1.00 75.31 93 TYR A C 1
ATOM 725 O O . TYR A 1 93 ? 3.881 13.408 18.266 1.00 75.31 93 TYR A O 1
ATOM 733 N N . LEU A 1 94 ? 2.549 13.782 16.499 1.00 73.81 94 LEU A N 1
ATOM 734 C CA . LEU A 1 94 ? 1.333 13.986 17.289 1.00 73.81 94 LEU A CA 1
ATOM 735 C C . LEU A 1 94 ? 0.952 12.723 18.069 1.00 73.81 94 LEU A C 1
ATOM 737 O O . LEU A 1 94 ? 0.660 12.817 19.264 1.00 73.81 94 LEU A O 1
ATOM 741 N N . ALA A 1 95 ? 1.030 11.550 17.432 1.00 68.19 95 ALA A N 1
ATOM 742 C CA . ALA A 1 95 ? 0.824 10.267 18.086 1.00 68.19 95 ALA A CA 1
ATOM 743 C C . ALA A 1 95 ? 1.826 10.101 19.232 1.00 68.19 95 ALA A C 1
ATOM 745 O O . ALA A 1 95 ? 1.403 9.947 20.374 1.00 68.19 95 ALA A O 1
ATOM 746 N N . TYR A 1 96 ? 3.131 10.253 18.977 1.00 71.12 96 TYR A N 1
ATOM 747 C CA . TYR A 1 96 ? 4.179 10.186 20.002 1.00 71.12 96 TYR A CA 1
ATOM 748 C C . TYR A 1 96 ? 3.914 11.128 21.188 1.00 71.12 96 TYR A C 1
ATOM 750 O O . TYR A 1 96 ? 4.004 10.716 22.350 1.00 71.12 96 TYR A O 1
ATOM 758 N N . ARG A 1 97 ? 3.518 12.379 20.920 1.00 73.75 97 ARG A N 1
ATOM 759 C CA . ARG A 1 97 ? 3.174 13.352 21.964 1.00 73.75 97 ARG A CA 1
ATOM 760 C C . ARG A 1 97 ? 1.991 12.875 22.810 1.00 73.75 97 ARG A C 1
ATOM 762 O O . ARG A 1 97 ? 2.043 12.989 24.036 1.00 73.75 97 ARG A O 1
ATOM 769 N N . GLN A 1 98 ? 0.966 12.300 22.183 1.00 70.81 98 GLN A N 1
ATOM 770 C CA . GLN A 1 98 ? -0.196 11.735 22.871 1.00 70.81 98 GLN A CA 1
ATOM 771 C C . GLN A 1 98 ? 0.185 10.524 23.739 1.00 70.81 98 GLN A C 1
ATOM 773 O O . GLN A 1 98 ? -0.286 10.406 24.872 1.00 70.81 98 GLN A O 1
ATOM 778 N N . VAL A 1 99 ? 1.102 9.669 23.271 1.00 64.50 99 VAL A N 1
ATOM 779 C CA . VAL A 1 99 ? 1.653 8.552 24.061 1.00 64.50 99 VAL A CA 1
ATOM 780 C C . VAL A 1 99 ? 2.389 9.051 25.296 1.00 64.50 99 VAL A C 1
ATOM 782 O O . VAL A 1 99 ? 2.148 8.555 26.395 1.00 64.50 99 VAL A O 1
ATOM 785 N N . LYS A 1 100 ? 3.261 10.055 25.137 1.00 68.69 100 LYS A N 1
ATOM 786 C CA . LYS A 1 100 ? 4.036 10.629 26.245 1.00 68.69 100 LYS A CA 1
ATOM 787 C C . LYS A 1 100 ? 3.119 11.195 27.335 1.00 68.69 100 LYS A C 1
ATOM 789 O O . LYS A 1 100 ? 3.396 11.020 28.518 1.00 68.69 100 LYS A O 1
ATOM 794 N N . GLN A 1 101 ? 2.004 11.814 26.945 1.00 67.38 101 GLN A N 1
ATOM 795 C CA . GLN A 1 101 ? 0.995 12.344 27.871 1.00 67.38 101 GLN A CA 1
ATOM 796 C C . GLN A 1 101 ? 0.143 11.255 28.543 1.00 67.38 101 GLN A C 1
ATOM 798 O O . GLN A 1 101 ? -0.311 11.434 29.672 1.00 67.38 101 GLN A O 1
ATOM 803 N N . LEU A 1 102 ? -0.084 10.122 27.875 1.00 60.75 102 LEU A N 1
ATOM 804 C CA . LEU A 1 102 ? -0.769 8.971 28.471 1.00 60.75 102 LEU A CA 1
ATOM 805 C C . LEU A 1 102 ? 0.144 8.215 29.446 1.00 60.75 102 LEU A C 1
ATOM 807 O O . LEU A 1 102 ? -0.325 7.784 30.499 1.00 60.75 102 LEU A O 1
ATOM 811 N N . GLY A 1 103 ? 1.442 8.121 29.141 1.00 59.06 103 GLY A N 1
ATOM 812 C CA . GLY A 1 103 ? 2.457 7.497 29.993 1.00 59.06 103 GLY A CA 1
ATOM 813 C C . GLY A 1 103 ? 2.628 8.189 31.348 1.00 59.06 103 GLY A C 1
ATOM 814 O O . GLY A 1 103 ? 2.773 7.515 32.364 1.00 59.06 103 GLY A O 1
ATOM 815 N N . THR A 1 104 ? 2.512 9.519 31.401 1.00 55.03 104 THR A N 1
ATOM 816 C CA . THR A 1 104 ? 2.583 10.280 32.662 1.00 55.03 104 THR A CA 1
ATOM 817 C C . THR A 1 104 ? 1.319 10.171 33.518 1.00 55.03 104 THR A C 1
ATOM 819 O O . THR A 1 104 ? 1.340 10.542 34.689 1.00 55.03 104 THR A O 1
ATOM 822 N N . ARG A 1 105 ? 0.217 9.632 32.975 1.00 56.59 105 ARG A N 1
ATOM 823 C CA . ARG A 1 105 ? -1.071 9.483 33.677 1.00 56.59 105 ARG A CA 1
ATOM 824 C C . ARG A 1 105 ? -1.348 8.064 34.174 1.00 56.59 105 ARG A C 1
ATOM 826 O O . ARG A 1 105 ? -2.436 7.813 34.701 1.00 56.59 105 ARG A O 1
ATOM 833 N N . ILE A 1 106 ? -0.397 7.137 34.024 1.00 53.34 106 ILE A N 1
ATOM 834 C CA . ILE A 1 106 ? -0.554 5.748 34.467 1.00 53.34 106 ILE A CA 1
ATOM 835 C C . ILE A 1 106 ? -0.529 5.707 35.996 1.00 53.34 106 ILE A C 1
ATOM 837 O O . ILE A 1 106 ? 0.505 5.561 36.642 1.00 53.34 106 ILE A O 1
ATOM 841 N N . ARG A 1 107 ? -1.728 5.802 36.574 1.00 49.75 107 ARG A N 1
ATOM 842 C CA . ARG A 1 107 ? -2.019 5.339 37.929 1.00 49.75 107 ARG A CA 1
ATOM 843 C C . ARG A 1 107 ? -1.526 3.890 38.046 1.00 49.75 107 ARG A C 1
ATOM 845 O O . ARG A 1 107 ? -1.889 3.084 37.183 1.00 49.75 107 ARG A O 1
ATOM 852 N N . PRO A 1 108 ? -0.750 3.518 39.076 1.00 52.81 108 PRO A N 1
ATOM 853 C CA . PRO A 1 108 ? -0.374 2.128 39.292 1.00 52.81 108 PRO A CA 1
ATOM 854 C C . PRO A 1 108 ? -1.651 1.305 39.495 1.00 52.81 108 PRO A C 1
ATOM 856 O O . PRO A 1 108 ? -2.290 1.345 40.542 1.00 52.81 108 PRO A O 1
ATOM 859 N N . SER A 1 109 ? -2.068 0.589 38.448 1.00 54.72 109 SER A N 1
ATOM 860 C CA . SER A 1 109 ? -3.224 -0.297 38.516 1.00 54.72 109 SER A CA 1
ATOM 861 C C . SER A 1 109 ? -2.866 -1.476 39.418 1.00 54.72 109 SER A C 1
ATOM 863 O O . SER A 1 109 ? -1.897 -2.202 39.163 1.00 54.72 109 SER A O 1
ATOM 865 N N . ARG A 1 110 ? -3.635 -1.607 40.502 1.00 58.06 110 ARG A N 1
ATOM 866 C CA . ARG A 1 110 ? -3.440 -2.476 41.673 1.00 58.06 110 ARG A CA 1
ATOM 867 C C . ARG A 1 110 ? -3.664 -3.974 41.392 1.00 58.06 110 ARG A C 1
ATOM 869 O O . ARG A 1 110 ? -3.559 -4.771 42.311 1.00 58.06 110 ARG A O 1
ATOM 876 N N . ASN A 1 111 ? -3.937 -4.374 40.143 1.00 61.53 111 ASN A N 1
ATOM 877 C CA . ASN A 1 111 ? -4.256 -5.761 39.784 1.00 61.53 111 ASN A CA 1
ATOM 878 C C . ASN A 1 111 ? -3.262 -6.341 38.759 1.00 61.53 111 ASN A C 1
ATOM 880 O O . ASN A 1 111 ? -3.255 -5.952 37.588 1.00 61.53 111 ASN A O 1
ATOM 884 N N . ASN A 1 112 ? -2.420 -7.285 39.196 1.00 61.56 112 ASN A N 1
ATOM 885 C CA . ASN A 1 112 ? -1.334 -7.865 38.393 1.00 61.56 112 ASN A CA 1
ATOM 886 C C . ASN A 1 112 ? -1.822 -8.640 37.154 1.00 61.56 112 ASN A C 1
ATOM 888 O O . ASN A 1 112 ? -1.134 -8.631 36.136 1.00 61.56 112 ASN A O 1
ATOM 892 N N . GLN A 1 113 ? -3.018 -9.241 37.182 1.00 60.41 113 GLN A N 1
ATOM 893 C CA . GLN A 1 113 ? -3.553 -10.013 36.048 1.00 60.41 113 GLN A CA 1
ATOM 894 C C . GLN A 1 113 ? -3.850 -9.147 34.811 1.00 60.41 113 GLN A C 1
ATOM 896 O O . GLN A 1 113 ? -3.508 -9.526 33.691 1.00 60.41 113 GLN A O 1
ATOM 901 N N . ASN A 1 114 ? -4.382 -7.934 35.000 1.00 58.50 114 ASN A N 1
ATOM 902 C CA . ASN A 1 114 ? -4.673 -7.028 33.882 1.00 58.50 114 ASN A CA 1
ATOM 903 C C . ASN A 1 114 ? -3.400 -6.529 33.180 1.00 58.50 114 ASN A C 1
ATOM 905 O O . ASN A 1 114 ? -3.440 -6.213 31.993 1.00 58.50 114 ASN A O 1
ATOM 909 N N . ARG A 1 115 ? -2.249 -6.502 33.870 1.00 59.69 115 ARG A N 1
ATOM 910 C CA . ARG A 1 115 ? -0.973 -6.093 33.256 1.00 59.69 115 ARG A CA 1
ATOM 911 C C . ARG A 1 115 ? -0.474 -7.106 32.223 1.00 59.69 115 ARG A C 1
ATOM 913 O O . ARG A 1 115 ? 0.106 -6.694 31.221 1.00 59.69 115 ARG A O 1
ATOM 920 N N . PHE A 1 116 ? -0.706 -8.405 32.432 1.00 61.00 116 PHE A N 1
ATOM 921 C CA . PHE A 1 116 ? -0.272 -9.449 31.494 1.00 61.00 116 PHE A CA 1
ATOM 922 C C . PHE A 1 116 ? -1.040 -9.398 30.167 1.00 61.00 116 PHE A C 1
ATOM 924 O O . PHE A 1 116 ? -0.430 -9.507 29.104 1.00 61.00 116 PHE A O 1
ATOM 931 N N . ILE A 1 117 ? -2.357 -9.170 30.217 1.00 65.69 117 ILE A N 1
ATOM 932 C CA . ILE A 1 117 ? -3.208 -9.098 29.018 1.00 65.69 117 ILE A CA 1
ATOM 933 C C . ILE A 1 117 ? -2.849 -7.870 28.166 1.00 65.69 117 ILE A C 1
ATOM 935 O O . ILE A 1 117 ? -2.693 -7.992 26.951 1.00 65.69 117 ILE A O 1
ATOM 939 N N . VAL A 1 118 ? -2.636 -6.709 28.798 1.00 67.31 118 VAL A N 1
ATOM 940 C CA . VAL A 1 118 ? -2.235 -5.473 28.098 1.00 67.31 118 VAL A CA 1
ATOM 941 C C . VAL A 1 118 ? -0.879 -5.644 27.403 1.00 67.31 118 VAL A C 1
ATOM 943 O O . VAL A 1 118 ? -0.761 -5.354 26.216 1.00 67.31 118 VAL A O 1
ATOM 946 N N . ARG A 1 119 ? 0.115 -6.230 28.088 1.00 69.50 119 ARG A N 1
ATOM 947 C CA . ARG A 1 119 ? 1.451 -6.474 27.510 1.00 69.50 119 ARG A CA 1
ATOM 948 C C . ARG A 1 119 ? 1.426 -7.378 26.277 1.00 69.50 119 ARG A C 1
ATOM 950 O O . ARG A 1 119 ? 2.206 -7.163 25.352 1.00 69.50 119 ARG A O 1
ATOM 957 N N . ARG A 1 120 ? 0.551 -8.390 26.249 1.00 75.25 120 ARG A N 1
ATOM 958 C CA . ARG A 1 120 ? 0.421 -9.282 25.087 1.00 75.25 120 ARG A CA 1
ATOM 959 C C . ARG A 1 120 ? -0.144 -8.541 23.877 1.00 75.25 120 ARG A C 1
ATOM 961 O O . ARG A 1 120 ? 0.400 -8.690 22.787 1.00 75.25 120 ARG A O 1
ATOM 968 N N . SER A 1 121 ? -1.174 -7.719 24.082 1.00 80.00 121 SER A N 1
ATOM 969 C CA . SER A 1 121 ? -1.739 -6.880 23.021 1.00 80.00 121 SER A CA 1
ATOM 970 C C . SER A 1 121 ? -0.691 -5.920 22.460 1.00 80.00 121 SER A C 1
ATOM 972 O O . SER A 1 121 ? -0.541 -5.831 21.248 1.00 80.00 121 SER A O 1
ATOM 974 N N . ASP A 1 122 ? 0.076 -5.247 23.321 1.00 81.62 122 ASP A N 1
ATOM 975 C CA . ASP A 1 122 ? 1.089 -4.284 22.877 1.00 81.62 122 ASP A CA 1
ATOM 976 C C . ASP A 1 122 ? 2.217 -4.952 22.073 1.00 81.62 122 ASP A C 1
ATOM 978 O O . ASP A 1 122 ? 2.666 -4.397 21.070 1.00 81.62 122 ASP A O 1
ATOM 982 N N . ARG A 1 123 ? 2.632 -6.172 22.448 1.00 83.75 123 ARG A N 1
ATOM 983 C CA . ARG A 1 123 ? 3.611 -6.955 21.675 1.00 83.75 123 ARG A CA 1
ATOM 984 C C . ARG A 1 123 ? 3.086 -7.323 20.288 1.00 83.75 123 ARG A C 1
ATOM 986 O O . ARG A 1 123 ? 3.844 -7.245 19.326 1.00 83.75 123 ARG A O 1
ATOM 993 N N . GLU A 1 124 ? 1.821 -7.728 20.175 1.00 89.56 124 GLU A N 1
ATOM 994 C CA . GLU A 1 124 ? 1.222 -8.045 18.872 1.00 89.56 124 GLU A CA 1
ATOM 995 C C . GLU A 1 124 ? 1.126 -6.803 17.979 1.00 89.56 124 GLU A C 1
ATOM 997 O O . GLU A 1 124 ? 1.464 -6.880 16.801 1.00 89.56 124 GLU A O 1
ATOM 1002 N N . LEU A 1 125 ? 0.752 -5.649 18.539 1.00 88.31 125 LEU A N 1
ATOM 1003 C CA . LEU A 1 125 ? 0.716 -4.389 17.794 1.00 88.31 125 LEU A CA 1
ATOM 1004 C C . LEU A 1 125 ? 2.121 -3.950 17.346 1.00 88.31 125 LEU A C 1
ATOM 1006 O O . LEU A 1 125 ? 2.303 -3.515 16.212 1.00 88.31 125 LEU A O 1
ATOM 1010 N N . LEU A 1 126 ? 3.135 -4.104 18.205 1.00 85.62 126 LEU A N 1
ATOM 1011 C CA . LEU A 1 126 ? 4.524 -3.811 17.843 1.00 85.62 126 LEU A CA 1
ATOM 1012 C C . LEU A 1 126 ? 5.023 -4.735 16.726 1.00 85.62 126 LEU A C 1
ATOM 1014 O O . LEU A 1 126 ? 5.691 -4.271 15.805 1.00 85.62 126 LEU A O 1
ATOM 1018 N N . LEU A 1 127 ? 4.668 -6.022 16.772 1.00 90.94 127 LEU A N 1
ATOM 1019 C CA . LEU A 1 127 ? 5.017 -6.989 15.730 1.00 90.94 127 LEU A CA 1
ATOM 1020 C C . LEU A 1 127 ? 4.395 -6.619 14.373 1.00 90.94 127 LEU A C 1
ATOM 1022 O O . LEU A 1 127 ? 5.063 -6.749 13.345 1.00 90.94 127 LEU A O 1
ATOM 1026 N N . MET A 1 128 ? 3.151 -6.126 14.359 1.00 93.19 128 MET A N 1
ATOM 1027 C CA . MET A 1 128 ? 2.516 -5.613 13.138 1.00 93.19 128 MET A CA 1
ATOM 1028 C C . MET A 1 128 ? 3.307 -4.448 12.539 1.00 93.19 128 MET A C 1
ATOM 1030 O O . MET A 1 128 ? 3.634 -4.491 11.355 1.00 93.19 128 MET A O 1
ATOM 1034 N N . ILE A 1 129 ? 3.643 -3.438 13.355 1.00 89.56 129 ILE A N 1
ATOM 1035 C CA . ILE A 1 129 ? 4.427 -2.275 12.908 1.00 89.56 129 ILE A CA 1
ATOM 1036 C C . ILE A 1 129 ? 5.780 -2.728 12.375 1.00 89.56 129 ILE A C 1
ATOM 1038 O O . ILE A 1 129 ? 6.181 -2.317 11.291 1.00 89.56 129 ILE A O 1
ATOM 1042 N N . PHE A 1 130 ? 6.477 -3.589 13.115 1.00 88.38 130 PHE A N 1
ATOM 1043 C CA . PHE A 1 130 ? 7.785 -4.084 12.707 1.00 88.38 130 PHE A CA 1
ATOM 1044 C C . PHE A 1 130 ? 7.719 -4.786 11.348 1.00 88.38 130 PHE A C 1
ATOM 1046 O O . PHE A 1 130 ? 8.522 -4.493 10.468 1.00 88.38 130 PHE A O 1
ATOM 1053 N N . THR A 1 131 ? 6.723 -5.654 11.147 1.00 92.56 131 THR A N 1
ATOM 1054 C CA . THR A 1 131 ? 6.546 -6.374 9.877 1.00 92.56 131 THR A CA 1
ATOM 1055 C C . THR A 1 131 ? 6.233 -5.419 8.727 1.00 92.56 131 THR A C 1
ATOM 1057 O O . THR A 1 131 ? 6.811 -5.544 7.651 1.00 92.56 131 THR A O 1
ATOM 1060 N N . GLN A 1 132 ? 5.365 -4.431 8.956 1.00 92.56 132 GLN A N 1
ATOM 1061 C CA . GLN A 1 132 ? 5.059 -3.399 7.966 1.00 92.56 132 GLN A CA 1
ATOM 1062 C C . GLN A 1 132 ? 6.311 -2.605 7.570 1.00 92.56 132 GLN A C 1
ATOM 1064 O O . GLN A 1 132 ? 6.589 -2.450 6.384 1.00 92.56 132 GLN A O 1
ATOM 1069 N N . VAL A 1 133 ? 7.072 -2.111 8.552 1.00 88.81 133 VAL A N 1
ATOM 1070 C CA . VAL A 1 133 ? 8.299 -1.338 8.305 1.00 88.81 133 VAL A CA 1
ATOM 1071 C C . VAL A 1 133 ? 9.324 -2.189 7.561 1.00 88.81 133 VAL A C 1
ATOM 1073 O O . VAL A 1 133 ? 9.944 -1.711 6.617 1.00 88.81 133 VAL A O 1
ATOM 1076 N N . PHE A 1 134 ? 9.470 -3.458 7.936 1.00 89.81 134 PHE A N 1
ATOM 1077 C CA . PHE A 1 134 ? 10.386 -4.383 7.279 1.00 89.81 134 PHE A CA 1
ATOM 1078 C C . PHE A 1 134 ? 10.048 -4.584 5.792 1.00 89.81 134 PHE A C 1
ATOM 1080 O O . PHE A 1 134 ? 10.919 -4.419 4.938 1.00 89.81 134 PHE A O 1
ATOM 1087 N N . ILE A 1 135 ? 8.780 -4.862 5.469 1.00 92.31 135 ILE A N 1
ATOM 1088 C CA . ILE A 1 135 ? 8.316 -5.029 4.080 1.00 92.31 135 ILE A CA 1
ATOM 1089 C C . ILE A 1 135 ? 8.487 -3.724 3.282 1.00 92.31 135 ILE A C 1
ATOM 1091 O O . ILE A 1 135 ? 8.946 -3.748 2.135 1.00 92.31 135 ILE A O 1
ATOM 1095 N N . TYR A 1 136 ? 8.191 -2.580 3.905 1.00 89.94 136 TYR A N 1
ATOM 1096 C CA . TYR A 1 136 ? 8.371 -1.265 3.292 1.00 89.94 136 TYR A CA 1
ATOM 1097 C C . TYR A 1 136 ? 9.840 -0.981 2.951 1.00 89.94 136 TYR A C 1
ATOM 1099 O O . TYR A 1 136 ? 10.139 -0.534 1.842 1.00 89.94 136 TYR A O 1
ATOM 1107 N N . VAL A 1 137 ? 10.767 -1.268 3.873 1.00 87.69 137 VAL A N 1
ATOM 1108 C CA . VAL A 1 137 ? 12.211 -1.076 3.661 1.00 87.69 137 VAL A CA 1
ATOM 1109 C C . VAL A 1 137 ? 12.706 -1.936 2.504 1.00 87.69 137 VAL A C 1
ATOM 1111 O O . VAL A 1 137 ? 13.370 -1.405 1.620 1.00 87.69 137 VAL A O 1
ATOM 1114 N N . ILE A 1 138 ? 12.347 -3.223 2.459 1.00 92.06 138 ILE A N 1
ATOM 1115 C CA . ILE A 1 138 ? 12.755 -4.122 1.366 1.00 92.06 138 ILE A CA 1
ATOM 1116 C C . ILE A 1 138 ? 12.283 -3.583 0.013 1.00 92.06 138 ILE A C 1
ATOM 1118 O O . ILE A 1 138 ? 13.076 -3.453 -0.919 1.00 92.06 138 ILE A O 1
ATOM 1122 N N . SER A 1 139 ? 11.004 -3.221 -0.080 1.00 90.31 139 SER A N 1
ATOM 1123 C CA . SER A 1 139 ? 10.413 -2.729 -1.327 1.00 90.31 139 SER A CA 1
ATOM 1124 C C . SER A 1 139 ? 11.033 -1.403 -1.778 1.00 90.31 139 SER A C 1
ATOM 1126 O O . SER A 1 139 ? 11.333 -1.217 -2.955 1.00 90.31 139 SER A O 1
ATOM 1128 N N . THR A 1 140 ? 11.267 -0.486 -0.834 1.00 88.06 140 THR A N 1
ATOM 1129 C CA . THR A 1 140 ? 11.842 0.837 -1.119 1.00 88.06 140 THR A CA 1
ATOM 1130 C C . THR A 1 140 ? 13.316 0.737 -1.509 1.00 88.06 140 THR A C 1
ATOM 1132 O O . THR A 1 140 ? 13.755 1.436 -2.419 1.00 88.06 140 THR A O 1
ATOM 1135 N N . MET A 1 141 ? 14.080 -0.151 -0.865 1.00 87.88 141 MET A N 1
ATOM 1136 C CA . MET A 1 141 ? 15.484 -0.396 -1.213 1.00 87.88 141 MET A CA 1
ATOM 1137 C C . MET A 1 141 ? 15.627 -0.924 -2.639 1.00 87.88 141 MET A C 1
ATOM 1139 O O . MET A 1 141 ? 16.526 -0.489 -3.356 1.00 87.88 141 MET A O 1
ATOM 1143 N N . LEU A 1 142 ? 14.721 -1.807 -3.073 1.00 92.19 142 LEU A N 1
ATOM 1144 C CA . LEU A 1 142 ? 14.732 -2.323 -4.439 1.00 92.19 142 LEU A CA 1
ATOM 1145 C C . LEU A 1 142 ? 14.500 -1.204 -5.466 1.00 92.19 142 LEU A C 1
ATOM 1147 O O . LEU A 1 142 ? 15.257 -1.090 -6.425 1.00 92.19 142 LEU A O 1
ATOM 1151 N N . TYR A 1 143 ? 13.515 -0.332 -5.236 1.00 89.81 143 TYR A N 1
ATOM 1152 C CA . TYR A 1 143 ? 13.275 0.830 -6.099 1.00 89.81 143 TYR A CA 1
ATOM 1153 C C . TYR A 1 143 ? 14.462 1.807 -6.126 1.00 89.81 143 TYR A C 1
ATOM 1155 O O . TYR A 1 143 ? 14.866 2.278 -7.192 1.00 89.81 143 TYR A O 1
ATOM 1163 N N . PHE A 1 144 ? 15.046 2.091 -4.957 1.00 88.69 144 PHE A N 1
ATOM 1164 C CA . PHE A 1 144 ? 16.208 2.971 -4.843 1.00 88.69 144 PHE A CA 1
ATOM 1165 C C . PHE A 1 144 ? 17.405 2.434 -5.636 1.00 88.69 144 PHE A C 1
ATOM 1167 O O . PHE A 1 144 ? 18.024 3.190 -6.381 1.00 88.69 144 PHE A O 1
ATOM 1174 N N . ALA A 1 145 ? 17.695 1.134 -5.531 1.00 93.00 145 ALA A N 1
ATOM 1175 C CA . ALA A 1 145 ? 18.801 0.503 -6.246 1.00 93.00 145 ALA A CA 1
ATOM 1176 C C . ALA A 1 145 ? 18.666 0.636 -7.773 1.00 93.00 145 ALA A C 1
ATOM 1178 O O . ALA A 1 145 ? 19.633 0.998 -8.442 1.00 93.00 145 ALA A O 1
ATOM 1179 N N . ILE A 1 146 ? 17.466 0.406 -8.319 1.00 91.75 146 ILE A N 1
ATOM 1180 C CA . ILE A 1 146 ? 17.213 0.521 -9.765 1.00 91.75 146 ILE A CA 1
ATOM 1181 C C . ILE A 1 146 ? 17.283 1.978 -10.224 1.00 91.75 146 ILE A C 1
ATOM 1183 O O . ILE A 1 146 ? 17.925 2.283 -11.225 1.00 91.75 146 ILE A O 1
ATOM 1187 N N . THR A 1 147 ? 16.697 2.902 -9.462 1.00 89.31 147 THR A N 1
ATOM 1188 C CA . THR A 1 147 ? 16.761 4.336 -9.791 1.00 89.31 147 THR A CA 1
ATOM 1189 C C . THR A 1 147 ? 18.207 4.840 -9.802 1.00 89.31 147 THR A C 1
ATOM 1191 O O . THR A 1 147 ? 18.590 5.629 -10.665 1.00 89.31 147 THR A O 1
ATOM 1194 N N . LEU A 1 148 ? 19.027 4.364 -8.862 1.00 91.94 148 LEU A N 1
ATOM 1195 C CA . LEU A 1 148 ? 20.441 4.712 -8.770 1.00 91.94 148 LEU A CA 1
ATOM 1196 C C . LEU A 1 148 ? 21.246 4.152 -9.953 1.00 91.94 148 LEU A C 1
ATOM 1198 O O . LEU A 1 148 ? 22.079 4.870 -10.502 1.00 91.94 148 LEU A O 1
ATOM 1202 N N . GLU A 1 149 ? 20.974 2.921 -10.396 1.00 92.81 149 GLU A N 1
ATOM 1203 C CA . GLU A 1 149 ? 21.585 2.342 -11.605 1.00 92.81 149 GLU A CA 1
ATOM 1204 C C . GLU A 1 149 ? 21.263 3.165 -12.861 1.00 92.81 149 GLU A C 1
ATOM 1206 O O . GLU A 1 149 ? 22.172 3.499 -13.636 1.00 92.81 149 GLU A O 1
ATOM 1211 N N . ILE A 1 150 ? 19.994 3.552 -13.031 1.00 90.25 150 ILE A N 1
ATOM 1212 C CA . ILE A 1 150 ? 19.543 4.355 -14.172 1.00 90.25 150 ILE A CA 1
ATOM 1213 C C . ILE A 1 150 ? 20.241 5.716 -14.151 1.00 90.25 150 ILE A C 1
ATOM 1215 O O . ILE A 1 150 ? 20.779 6.149 -15.172 1.00 90.25 150 ILE A O 1
ATOM 1219 N N . LEU A 1 151 ? 20.300 6.359 -12.980 1.00 91.56 151 LEU A N 1
ATOM 1220 C CA . LEU A 1 151 ? 20.932 7.664 -12.799 1.00 91.56 151 LEU A CA 1
ATOM 1221 C C . LEU A 1 151 ? 22.436 7.632 -13.104 1.00 91.56 151 LEU A C 1
ATOM 1223 O O . LEU A 1 151 ? 22.932 8.507 -13.815 1.00 91.56 151 LEU A O 1
ATOM 1227 N N . ILE A 1 152 ? 23.161 6.632 -12.590 1.00 93.38 152 ILE A N 1
ATOM 1228 C CA . ILE A 1 152 ? 24.600 6.478 -12.852 1.00 93.38 152 ILE A CA 1
ATOM 1229 C C . ILE A 1 152 ? 24.837 6.287 -14.345 1.00 93.38 152 ILE A C 1
ATOM 1231 O O . ILE A 1 152 ? 25.685 6.962 -14.928 1.00 93.38 152 ILE A O 1
ATOM 1235 N N . THR A 1 153 ? 24.071 5.401 -14.979 1.00 92.62 153 THR A N 1
ATOM 1236 C CA . THR A 1 153 ? 24.311 5.074 -16.382 1.00 92.62 153 THR A CA 1
ATOM 1237 C C . THR A 1 153 ? 23.972 6.236 -17.314 1.00 92.62 153 THR A C 1
ATOM 1239 O O . THR A 1 153 ? 24.692 6.469 -18.285 1.00 92.62 153 THR A O 1
ATOM 1242 N N . TYR A 1 154 ? 22.925 6.997 -16.981 1.00 89.69 154 TYR A N 1
ATOM 1243 C CA . TYR A 1 154 ? 22.588 8.247 -17.657 1.00 89.69 154 TYR A CA 1
ATOM 1244 C C . TYR A 1 154 ? 23.713 9.283 -17.515 1.00 89.69 154 TYR A C 1
ATOM 1246 O O . TYR A 1 154 ? 24.159 9.847 -18.508 1.00 89.69 154 TYR A O 1
ATOM 1254 N N . SER A 1 155 ? 24.238 9.478 -16.299 1.00 91.06 155 SER A N 1
ATOM 1255 C CA . SER A 1 155 ? 25.334 10.422 -16.024 1.00 91.06 155 SER A CA 1
ATOM 1256 C C . SER A 1 155 ? 26.643 10.053 -16.739 1.00 91.06 155 SER A C 1
ATOM 1258 O O . SER A 1 155 ? 27.390 10.922 -17.184 1.00 91.06 155 SER A O 1
ATOM 1260 N N . SER A 1 156 ? 26.922 8.757 -16.896 1.00 92.69 156 SER A N 1
ATOM 1261 C CA . SER A 1 156 ? 28.115 8.259 -17.592 1.00 92.69 156 SER A CA 1
ATOM 1262 C C . SER A 1 156 ? 27.990 8.221 -19.125 1.00 92.69 156 SER A C 1
ATOM 1264 O O . SER A 1 156 ? 28.916 7.739 -19.773 1.00 92.69 156 SER A O 1
ATOM 1266 N N . ASN A 1 157 ? 26.887 8.708 -19.716 1.00 88.19 157 ASN A N 1
ATOM 1267 C CA . ASN A 1 157 ? 26.629 8.689 -21.167 1.00 88.19 157 ASN A CA 1
ATOM 1268 C C . ASN A 1 157 ? 26.849 7.307 -21.817 1.00 88.19 157 ASN A C 1
ATOM 1270 O O . ASN A 1 157 ? 27.303 7.196 -22.958 1.00 88.19 157 ASN A O 1
ATOM 1274 N N . ILE A 1 158 ? 26.553 6.230 -21.087 1.00 89.81 158 ILE A N 1
ATOM 1275 C CA . ILE A 1 158 ? 26.706 4.875 -21.615 1.00 89.81 158 ILE A CA 1
ATOM 1276 C C . ILE A 1 158 ? 25.507 4.585 -22.515 1.00 89.81 158 ILE A C 1
ATOM 1278 O O . ILE A 1 158 ? 24.366 4.536 -22.052 1.00 89.81 158 ILE A O 1
ATOM 1282 N N . ASN A 1 159 ? 25.771 4.342 -23.799 1.00 90.44 159 ASN A N 1
ATOM 1283 C CA . ASN A 1 159 ? 24.744 3.935 -24.752 1.00 90.44 159 ASN A CA 1
ATOM 1284 C C . ASN A 1 159 ? 24.188 2.557 -24.359 1.00 90.44 159 ASN A C 1
ATOM 1286 O O . ASN A 1 159 ? 24.855 1.533 -24.521 1.00 90.44 159 ASN A O 1
ATOM 1290 N N . LYS A 1 160 ? 22.963 2.526 -23.825 1.00 89.62 160 LYS A N 1
ATOM 1291 C CA . LYS A 1 160 ? 22.241 1.284 -23.519 1.00 89.62 160 LYS A CA 1
ATOM 1292 C C . LYS A 1 160 ? 21.607 0.719 -24.791 1.00 89.62 160 LYS A C 1
ATOM 1294 O O . LYS A 1 160 ? 21.118 1.468 -25.635 1.00 89.62 160 LYS A O 1
ATOM 1299 N N . SER A 1 161 ? 21.578 -0.608 -24.915 1.00 92.62 161 SER A N 1
ATOM 1300 C CA . SER A 1 161 ? 20.773 -1.262 -25.950 1.00 92.62 161 SER A CA 1
ATOM 1301 C C . SER A 1 161 ? 19.282 -1.013 -25.702 1.00 92.62 161 SER A C 1
ATOM 1303 O O . SER A 1 161 ? 18.849 -0.846 -24.559 1.00 92.62 161 SER A O 1
ATOM 1305 N N . ILE A 1 162 ? 18.483 -1.028 -26.773 1.00 89.38 162 ILE A N 1
ATOM 1306 C CA . ILE A 1 162 ? 17.018 -0.882 -26.690 1.00 89.38 162 ILE A CA 1
ATOM 1307 C C . ILE A 1 162 ? 16.424 -1.947 -25.754 1.00 89.38 162 ILE A C 1
ATOM 1309 O O . ILE A 1 162 ? 15.556 -1.641 -24.941 1.00 89.38 162 ILE A O 1
ATOM 1313 N N . GLU A 1 163 ? 16.939 -3.176 -25.816 1.00 89.44 163 GLU A N 1
ATOM 1314 C CA . GLU A 1 163 ? 16.499 -4.294 -24.973 1.00 89.44 163 GLU A CA 1
ATOM 1315 C C . GLU A 1 163 ? 16.706 -4.001 -23.483 1.00 89.44 163 GLU A C 1
ATOM 1317 O O . GLU A 1 163 ? 15.799 -4.187 -22.672 1.00 89.44 163 GLU A O 1
ATOM 1322 N N . ARG A 1 164 ? 17.883 -3.473 -23.120 1.00 90.12 164 ARG A N 1
ATOM 1323 C CA . ARG A 1 164 ? 18.206 -3.125 -21.734 1.00 90.12 164 ARG A CA 1
ATOM 1324 C C . ARG A 1 164 ? 17.294 -2.019 -21.207 1.00 90.12 164 ARG A C 1
ATOM 1326 O O . ARG A 1 164 ? 16.807 -2.129 -20.087 1.00 90.12 164 ARG A O 1
ATOM 1333 N N . ILE A 1 165 ? 17.016 -1.000 -22.021 1.00 90.06 165 ILE A N 1
ATOM 1334 C CA . ILE A 1 165 ? 16.103 0.094 -21.652 1.00 90.06 165 ILE A CA 1
ATOM 1335 C C . ILE A 1 165 ? 14.697 -0.447 -21.355 1.00 90.06 165 ILE A C 1
ATOM 1337 O O . ILE A 1 165 ? 14.054 -0.023 -20.394 1.00 90.06 165 ILE A O 1
ATOM 1341 N N . GLN A 1 166 ? 14.216 -1.408 -22.145 1.00 89.25 166 GLN A N 1
ATOM 1342 C CA . GLN A 1 166 ? 12.900 -2.008 -21.923 1.00 89.25 166 GLN A CA 1
ATOM 1343 C C . GLN A 1 166 ? 12.847 -2.859 -20.650 1.00 89.25 166 GLN A C 1
ATOM 1345 O O . GLN A 1 166 ? 11.879 -2.760 -19.896 1.00 89.25 166 GLN A O 1
ATOM 1350 N N . ILE A 1 167 ? 13.892 -3.643 -20.372 1.00 90.31 167 ILE A N 1
ATOM 1351 C CA . ILE A 1 167 ? 14.002 -4.411 -19.123 1.00 90.31 167 ILE A CA 1
ATOM 1352 C C . ILE A 1 167 ? 14.004 -3.468 -17.913 1.00 90.31 167 ILE A C 1
ATOM 1354 O O . ILE A 1 167 ? 13.282 -3.704 -16.946 1.00 90.31 167 ILE A O 1
ATOM 1358 N N . GLU A 1 168 ? 14.760 -2.373 -17.972 1.00 91.56 168 GLU A N 1
ATOM 1359 C CA . GLU A 1 168 ? 14.799 -1.372 -16.902 1.00 91.56 168 GLU A CA 1
ATOM 1360 C C . GLU A 1 168 ? 13.437 -0.701 -16.696 1.00 91.56 168 GLU A C 1
ATOM 1362 O O . GLU A 1 168 ? 12.989 -0.569 -15.557 1.00 91.56 168 GLU A O 1
ATOM 1367 N N . SER A 1 169 ? 12.731 -0.348 -17.775 1.00 90.00 169 SER A N 1
ATOM 1368 C CA . SER A 1 169 ? 11.377 0.218 -17.696 1.00 90.00 169 SER A CA 1
ATOM 1369 C C . SER A 1 169 ? 10.379 -0.748 -17.046 1.00 90.00 169 SER A C 1
ATOM 1371 O O . SER A 1 169 ? 9.566 -0.352 -16.199 1.00 90.00 169 SER A O 1
ATOM 1373 N N . PHE A 1 170 ? 10.479 -2.037 -17.381 1.00 92.00 170 PHE A N 1
ATOM 1374 C CA . PHE A 1 170 ? 9.676 -3.084 -16.763 1.00 92.00 170 PHE A CA 1
ATOM 1375 C C . PHE A 1 170 ? 9.981 -3.225 -15.265 1.00 92.00 170 PHE A C 1
ATOM 1377 O O . PHE A 1 170 ? 9.058 -3.192 -14.449 1.00 92.00 170 PHE A O 1
ATOM 1384 N N . ILE A 1 171 ? 11.260 -3.316 -14.880 1.00 93.12 171 ILE A N 1
ATOM 1385 C CA . ILE A 1 171 ? 11.668 -3.424 -13.470 1.00 93.12 171 ILE A CA 1
ATOM 1386 C C . ILE A 1 171 ? 11.242 -2.174 -12.686 1.00 93.12 171 ILE A C 1
ATOM 1388 O O . ILE A 1 171 ? 10.755 -2.292 -11.561 1.00 93.12 171 ILE A O 1
ATOM 1392 N N . MET A 1 172 ? 11.355 -0.981 -13.271 1.00 90.50 172 MET A N 1
ATOM 1393 C CA . MET A 1 172 ? 10.860 0.257 -12.660 1.00 90.50 172 MET A CA 1
ATOM 1394 C C . MET A 1 172 ? 9.352 0.205 -12.415 1.00 90.50 172 MET A C 1
ATOM 1396 O O . MET A 1 172 ? 8.890 0.536 -11.328 1.00 90.50 172 MET A O 1
ATOM 1400 N N . SER A 1 173 ? 8.579 -0.285 -13.383 1.00 90.62 173 SER A N 1
ATOM 1401 C CA . SER A 1 173 ? 7.126 -0.427 -13.229 1.00 90.62 173 SER A CA 1
ATOM 1402 C C . SER A 1 173 ? 6.759 -1.461 -12.161 1.00 90.62 173 SER A C 1
ATOM 1404 O O . SER A 1 173 ? 5.850 -1.241 -11.361 1.00 90.62 173 SER A O 1
ATOM 1406 N N . PHE A 1 174 ? 7.498 -2.569 -12.094 1.00 93.81 174 PHE A N 1
ATOM 1407 C CA . PHE A 1 174 ? 7.307 -3.599 -11.076 1.00 93.81 174 PHE A CA 1
ATOM 1408 C C . PHE A 1 174 ? 7.666 -3.106 -9.667 1.00 93.81 174 PHE A C 1
ATOM 1410 O O . PHE A 1 174 ? 6.914 -3.312 -8.717 1.00 93.81 174 PHE A O 1
ATOM 1417 N N . THR A 1 175 ? 8.791 -2.411 -9.512 1.00 92.38 175 THR A N 1
ATOM 1418 C CA . THR A 1 175 ? 9.204 -1.849 -8.216 1.00 92.38 175 THR A CA 1
ATOM 1419 C C . THR A 1 175 ? 8.276 -0.726 -7.757 1.00 92.38 175 THR A C 1
ATOM 1421 O O . THR A 1 175 ? 7.953 -0.649 -6.571 1.00 92.38 175 THR A O 1
ATOM 1424 N N . LEU A 1 176 ? 7.757 0.081 -8.686 1.00 90.31 176 LEU A N 1
ATOM 1425 C CA . LEU A 1 176 ? 6.710 1.060 -8.405 1.00 90.31 176 LEU A CA 1
ATOM 1426 C C . LEU A 1 176 ? 5.427 0.381 -7.907 1.00 90.31 176 LEU A C 1
ATOM 1428 O O . LEU A 1 176 ? 4.864 0.805 -6.894 1.00 90.31 176 LEU A O 1
ATOM 1432 N N . PHE A 1 177 ? 5.003 -0.707 -8.558 1.00 93.06 177 PHE A N 1
ATOM 1433 C CA . PHE A 1 177 ? 3.880 -1.526 -8.102 1.00 93.06 177 PHE A CA 1
ATOM 1434 C C . PHE A 1 177 ? 4.106 -2.049 -6.673 1.00 93.06 177 PHE A C 1
ATOM 1436 O O . PHE A 1 177 ? 3.208 -1.932 -5.840 1.00 93.06 177 PHE A O 1
ATOM 1443 N N . LEU A 1 178 ? 5.308 -2.539 -6.342 1.00 93.94 178 LEU A N 1
ATOM 1444 C CA . LEU A 1 178 ? 5.644 -2.989 -4.982 1.00 93.94 178 LEU A CA 1
ATOM 1445 C C . LEU A 1 178 ? 5.566 -1.862 -3.941 1.00 93.94 178 LEU A C 1
ATOM 1447 O O . LEU A 1 178 ? 5.079 -2.083 -2.832 1.00 93.94 178 LEU A O 1
ATOM 1451 N N . ILE A 1 179 ? 6.000 -0.645 -4.283 1.00 91.00 179 ILE A N 1
ATOM 1452 C CA . ILE A 1 179 ? 5.856 0.516 -3.391 1.00 91.00 179 ILE A CA 1
ATOM 1453 C C . ILE A 1 179 ? 4.381 0.773 -3.078 1.00 91.00 179 ILE A C 1
ATOM 1455 O O . ILE A 1 179 ? 4.014 0.910 -1.911 1.00 91.00 179 ILE A O 1
ATOM 1459 N N . HIS A 1 180 ? 3.528 0.783 -4.100 1.00 91.31 180 HIS A N 1
ATOM 1460 C CA . HIS A 1 180 ? 2.094 1.029 -3.935 1.00 91.31 180 HIS A CA 1
ATOM 1461 C C . HIS A 1 180 ? 1.416 -0.111 -3.176 1.00 91.31 180 HIS A C 1
ATOM 1463 O O . HIS A 1 180 ? 0.544 0.119 -2.333 1.00 91.31 180 HIS A O 1
ATOM 1469 N N . MET A 1 181 ? 1.878 -1.341 -3.407 1.00 94.38 181 MET A N 1
ATOM 1470 C CA . MET A 1 181 ? 1.418 -2.520 -2.693 1.00 94.38 181 MET A CA 1
ATOM 1471 C C . MET A 1 181 ? 1.630 -2.373 -1.184 1.00 94.38 181 MET A C 1
ATOM 1473 O O . MET A 1 181 ? 0.759 -2.800 -0.435 1.00 94.38 181 MET A O 1
ATOM 1477 N N . ASN A 1 182 ? 2.687 -1.702 -0.710 1.00 93.12 182 ASN A N 1
ATOM 1478 C CA . ASN A 1 182 ? 2.891 -1.483 0.730 1.00 93.12 182 ASN A CA 1
ATOM 1479 C C . ASN A 1 182 ? 1.749 -0.702 1.389 1.00 93.12 182 ASN A C 1
ATOM 1481 O O . ASN A 1 182 ? 1.348 -1.024 2.508 1.00 93.12 182 ASN A O 1
ATOM 1485 N N . HIS A 1 183 ? 1.190 0.294 0.701 1.00 93.00 183 HIS A N 1
ATOM 1486 C CA . HIS A 1 183 ? 0.084 1.094 1.231 1.00 93.00 183 HIS A CA 1
ATOM 1487 C C . HIS A 1 183 ? -1.237 0.309 1.269 1.00 93.00 183 HIS A C 1
ATOM 1489 O O . HIS A 1 183 ? -2.068 0.534 2.155 1.00 93.00 183 HIS A O 1
ATOM 1495 N N . ALA A 1 184 ? -1.414 -0.649 0.355 1.00 95.56 184 ALA A N 1
ATOM 1496 C CA . ALA A 1 184 ? -2.578 -1.533 0.314 1.00 95.56 184 ALA A CA 1
ATOM 1497 C C . ALA A 1 184 ? -2.432 -2.781 1.212 1.00 95.56 184 ALA A C 1
ATOM 1499 O O . ALA A 1 184 ? -3.421 -3.307 1.724 1.00 95.56 184 ALA A O 1
ATOM 1500 N N . ALA A 1 185 ? -1.204 -3.254 1.444 1.00 94.81 185 ALA A N 1
ATOM 1501 C CA . ALA A 1 185 ? -0.920 -4.533 2.091 1.00 94.81 185 ALA A CA 1
ATOM 1502 C C . ALA A 1 185 ? -1.150 -4.534 3.609 1.00 94.81 185 ALA A C 1
ATOM 1504 O O . ALA A 1 185 ? -1.310 -5.609 4.188 1.00 94.81 185 ALA A O 1
ATOM 1505 N N . ASN A 1 186 ? -1.188 -3.368 4.262 1.00 93.31 186 ASN A N 1
ATOM 1506 C CA . ASN A 1 186 ? -1.224 -3.252 5.725 1.00 93.31 186 ASN A CA 1
ATOM 1507 C C . ASN A 1 186 ? -2.299 -4.117 6.390 1.00 93.31 186 ASN A C 1
ATOM 1509 O O . ASN A 1 186 ? -1.992 -4.897 7.290 1.00 93.31 186 ASN A O 1
ATOM 1513 N N . PHE A 1 187 ? -3.542 -4.039 5.913 1.00 96.12 187 PHE A N 1
ATOM 1514 C CA . PHE A 1 187 ? -4.633 -4.865 6.431 1.00 96.12 187 PHE A CA 1
ATOM 1515 C C . PHE A 1 187 ? -4.311 -6.362 6.344 1.00 96.12 187 PHE A C 1
ATOM 1517 O O . PHE A 1 187 ? -4.444 -7.094 7.326 1.00 96.12 187 PHE A O 1
ATOM 1524 N N . TYR A 1 188 ? -3.845 -6.810 5.181 1.00 95.69 188 TYR A N 1
ATOM 1525 C CA . TYR A 1 188 ? -3.538 -8.211 4.913 1.00 95.69 188 TYR A CA 1
ATOM 1526 C C . TYR A 1 188 ? -2.366 -8.704 5.766 1.00 95.69 188 TYR A C 1
ATOM 1528 O O . TYR A 1 188 ? -2.446 -9.784 6.350 1.00 95.69 188 TYR A O 1
ATOM 1536 N N . ILE A 1 189 ? -1.323 -7.886 5.926 1.00 95.56 189 ILE A N 1
ATOM 1537 C CA . ILE A 1 189 ? -0.198 -8.168 6.824 1.00 95.56 189 ILE A CA 1
ATOM 1538 C C . ILE A 1 189 ? -0.710 -8.355 8.256 1.00 95.56 189 ILE A C 1
ATOM 1540 O O . ILE A 1 189 ? -0.351 -9.332 8.911 1.00 95.56 189 ILE A O 1
ATOM 1544 N N . TYR A 1 190 ? -1.591 -7.479 8.746 1.00 95.19 190 TYR A N 1
ATOM 1545 C CA . TYR A 1 190 ? -2.108 -7.587 10.114 1.00 95.19 190 TYR A CA 1
ATOM 1546 C C . TYR A 1 190 ? -2.967 -8.839 10.310 1.00 95.19 190 TYR A C 1
ATOM 1548 O O . TYR A 1 190 ? -2.843 -9.510 11.339 1.00 95.19 190 TYR A O 1
ATOM 1556 N N . VAL A 1 191 ? -3.782 -9.199 9.311 1.00 96.25 191 VAL A N 1
ATOM 1557 C CA . VAL A 1 191 ? -4.540 -10.460 9.298 1.00 96.25 191 VAL A CA 1
ATOM 1558 C C . VAL A 1 191 ? -3.605 -11.667 9.334 1.00 96.25 191 VAL A C 1
ATOM 1560 O O . VAL A 1 191 ? -3.911 -12.639 10.022 1.00 96.25 191 VAL A O 1
ATOM 1563 N N . LEU A 1 192 ? -2.476 -11.643 8.627 1.00 95.94 192 LEU A N 1
ATOM 1564 C CA . LEU A 1 192 ? -1.535 -12.764 8.596 1.00 95.94 192 LEU A CA 1
ATOM 1565 C C . LEU A 1 192 ? -0.733 -12.887 9.899 1.00 95.94 192 LEU A C 1
ATOM 1567 O O . LEU A 1 192 ? -0.592 -13.991 10.432 1.00 95.94 192 LEU A O 1
ATOM 1571 N N . VAL A 1 193 ? -0.267 -11.764 10.443 1.00 94.94 193 VAL A N 1
ATOM 1572 C CA . VAL A 1 193 ? 0.711 -11.724 11.540 1.00 94.94 193 VAL A CA 1
ATOM 1573 C C . VAL A 1 193 ? 0.068 -11.820 12.927 1.00 94.94 193 VAL A C 1
ATOM 1575 O O . VAL A 1 193 ? 0.623 -12.476 13.809 1.00 94.94 193 VAL A O 1
ATOM 1578 N N . SER A 1 194 ? -1.093 -11.198 13.161 1.00 94.06 194 SER A N 1
ATOM 1579 C CA . SER A 1 194 ? -1.672 -11.096 14.510 1.00 94.06 194 SER A CA 1
ATOM 1580 C C . SER A 1 194 ? -2.957 -11.893 14.682 1.00 94.06 194 SER A C 1
ATOM 1582 O O . SER A 1 194 ? -3.964 -11.698 13.999 1.00 94.06 194 SER A O 1
ATOM 1584 N N . ASN A 1 195 ? -2.9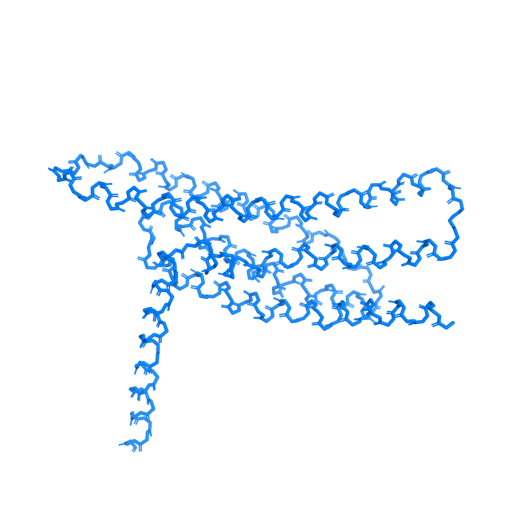53 -12.745 15.706 1.00 93.44 195 ASN A N 1
ATOM 1585 C CA . ASN A 1 195 ? -4.146 -13.453 16.154 1.00 93.44 195 ASN A CA 1
ATOM 1586 C C . ASN A 1 195 ? -5.200 -12.509 16.746 1.00 93.44 195 ASN A C 1
ATOM 1588 O O . ASN A 1 195 ? -6.388 -12.699 16.473 1.00 93.44 195 ASN A O 1
ATOM 1592 N N . GLY A 1 196 ? -4.783 -11.502 17.523 1.00 91.44 196 GLY A N 1
ATOM 1593 C CA . GLY A 1 196 ? -5.685 -10.502 18.092 1.00 91.44 196 GLY A CA 1
ATOM 1594 C C . GLY A 1 196 ? -6.458 -9.754 17.009 1.00 91.44 196 GLY A C 1
ATOM 1595 O O . GLY A 1 196 ? -7.688 -9.742 17.028 1.00 91.44 196 GLY A O 1
ATOM 1596 N N . PHE A 1 197 ? -5.756 -9.255 15.989 1.00 93.44 197 PHE A N 1
ATOM 1597 C CA . PHE A 1 197 ? -6.393 -8.541 14.880 1.00 93.44 197 PHE A CA 1
ATOM 1598 C C . PHE A 1 197 ? -7.389 -9.412 14.113 1.00 93.44 197 PHE A C 1
ATOM 1600 O O . PHE A 1 197 ? -8.502 -8.972 13.827 1.00 93.44 197 PHE A O 1
ATOM 1607 N N . ARG A 1 198 ? -7.048 -10.681 13.839 1.00 9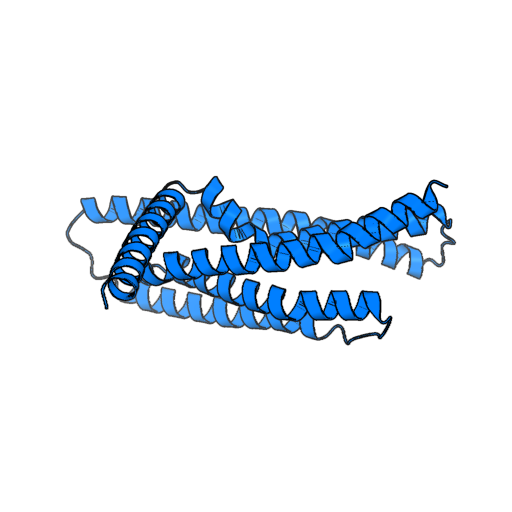5.88 198 ARG A N 1
ATOM 1608 C CA . ARG A 1 198 ? -7.987 -11.635 13.222 1.00 95.88 198 ARG A CA 1
ATOM 1609 C C . ARG A 1 198 ? -9.259 -11.817 14.044 1.00 95.88 198 ARG A C 1
ATOM 1611 O O . ARG A 1 198 ? -10.347 -11.910 13.474 1.00 95.88 198 ARG A O 1
ATOM 1618 N N . HIS A 1 199 ? -9.134 -11.910 15.366 1.00 94.38 199 HIS A N 1
ATOM 1619 C CA . HIS A 1 199 ? -10.286 -12.053 16.250 1.00 94.38 199 HIS A CA 1
ATOM 1620 C C . HIS A 1 199 ? -11.182 -10.808 16.204 1.00 94.38 199 HIS A C 1
ATOM 1622 O O . HIS A 1 199 ? -12.399 -10.931 16.030 1.00 94.38 199 HIS A O 1
ATOM 1628 N N . ASP A 1 200 ? -10.587 -9.619 16.284 1.00 94.00 200 ASP A N 1
ATOM 1629 C CA . ASP A 1 200 ? -11.321 -8.354 16.241 1.00 94.00 200 ASP A CA 1
ATOM 1630 C C . ASP A 1 200 ? -11.981 -8.113 14.881 1.00 94.00 200 ASP A C 1
ATOM 1632 O O . ASP A 1 200 ? -13.139 -7.687 14.827 1.00 94.00 200 ASP A O 1
ATOM 1636 N N . PHE A 1 201 ? -11.307 -8.478 13.789 1.00 95.56 201 PHE A N 1
ATOM 1637 C CA . PHE A 1 201 ? -11.874 -8.444 12.445 1.00 95.56 201 PHE A CA 1
ATOM 1638 C C . PHE A 1 201 ? -13.090 -9.370 12.316 1.00 95.56 201 PHE A C 1
ATOM 1640 O O . PHE A 1 201 ? -14.167 -8.918 11.926 1.00 95.56 201 PHE A O 1
ATOM 1647 N N . LYS A 1 202 ? -12.986 -10.641 12.734 1.00 96.25 202 LYS A N 1
ATOM 1648 C CA . LYS A 1 202 ? -14.128 -11.578 12.726 1.00 96.25 202 LYS A CA 1
ATOM 1649 C C . LYS A 1 202 ? -15.307 -11.047 13.547 1.00 96.25 202 LYS A C 1
ATOM 1651 O O . LYS A 1 202 ? -16.460 -11.145 13.126 1.00 96.25 202 LYS A O 1
ATOM 1656 N N . LYS A 1 203 ? -15.027 -10.452 14.710 1.00 95.00 203 LYS A N 1
ATOM 1657 C CA . LYS A 1 203 ? -16.042 -9.836 15.573 1.00 95.00 203 LYS A CA 1
ATOM 1658 C C . LYS A 1 203 ? -16.688 -8.611 14.924 1.00 95.00 203 LYS A C 1
ATOM 1660 O O . LYS A 1 203 ? -17.885 -8.395 15.109 1.00 95.00 203 LYS A O 1
ATOM 1665 N N . LEU A 1 204 ? -15.922 -7.810 14.183 1.00 94.62 204 LEU A N 1
ATOM 1666 C CA . LEU A 1 204 ? -16.438 -6.679 13.416 1.00 94.62 204 LEU A CA 1
ATOM 1667 C C . LEU A 1 204 ? -17.373 -7.156 12.301 1.00 94.62 204 LEU A C 1
ATOM 1669 O O . LEU A 1 204 ? -18.510 -6.692 12.260 1.00 94.62 204 LEU A O 1
ATOM 1673 N N . ILE A 1 205 ? -16.944 -8.121 11.484 1.00 95.50 205 ILE A N 1
ATOM 1674 C CA . ILE A 1 205 ? -17.754 -8.682 10.392 1.00 95.50 205 ILE A CA 1
ATOM 1675 C C . ILE A 1 205 ? -19.066 -9.266 10.921 1.00 95.50 205 ILE A C 1
ATOM 1677 O O . ILE A 1 205 ? -20.128 -8.931 10.406 1.00 95.50 205 ILE A O 1
ATOM 1681 N N . LYS A 1 206 ? -19.020 -10.049 12.010 1.00 96.19 206 LYS A N 1
ATOM 1682 C CA . LYS A 1 206 ? -20.234 -10.601 12.636 1.00 96.19 206 LYS A CA 1
ATOM 1683 C C . LYS A 1 206 ? -21.202 -9.511 13.108 1.00 96.19 206 LYS A C 1
ATOM 1685 O O . LYS A 1 206 ? -22.410 -9.695 13.053 1.00 96.19 206 LYS A O 1
ATOM 1690 N N . ARG A 1 207 ? -20.695 -8.383 13.611 1.00 93.56 207 ARG A N 1
ATOM 1691 C CA . ARG A 1 207 ? -21.554 -7.258 14.014 1.00 93.56 207 ARG A CA 1
ATOM 1692 C C . ARG A 1 207 ? -22.162 -6.559 12.806 1.00 93.56 207 ARG A C 1
ATOM 1694 O O . ARG A 1 207 ? -23.352 -6.285 12.825 1.00 93.56 207 ARG A O 1
ATOM 1701 N N . MET A 1 208 ? -21.364 -6.302 11.770 1.00 92.50 208 MET A N 1
ATOM 1702 C CA . MET A 1 208 ? -21.849 -5.665 10.546 1.00 92.50 208 MET A CA 1
ATOM 1703 C C . MET A 1 208 ? -22.924 -6.509 9.862 1.00 92.50 208 MET A C 1
ATOM 1705 O O . MET A 1 208 ? -23.944 -5.960 9.465 1.00 92.50 208 MET A O 1
ATOM 1709 N N . SER A 1 209 ? -22.746 -7.832 9.788 1.00 93.94 209 SER A N 1
ATOM 1710 C CA . SER A 1 209 ? -23.753 -8.716 9.196 1.00 93.94 209 SER A CA 1
ATOM 1711 C C . SER A 1 209 ? -25.076 -8.681 9.964 1.00 93.94 209 SER A C 1
ATOM 1713 O O . SER A 1 209 ? -26.127 -8.590 9.340 1.00 93.94 209 SER A O 1
ATOM 1715 N N . LEU A 1 210 ? -25.038 -8.674 11.301 1.00 95.38 210 LEU A N 1
ATOM 1716 C CA . LEU A 1 210 ? -26.243 -8.538 12.127 1.00 95.38 210 LEU A CA 1
ATOM 1717 C C . LEU A 1 210 ? -26.948 -7.194 11.894 1.00 95.38 210 LEU A C 1
ATOM 1719 O O . LEU A 1 210 ? -28.153 -7.175 11.670 1.00 95.38 210 LEU A O 1
ATOM 1723 N N . THR A 1 211 ? -26.204 -6.084 11.868 1.00 94.25 211 THR A N 1
ATOM 1724 C CA . THR A 1 211 ? -26.780 -4.755 11.607 1.00 94.25 211 THR A CA 1
ATOM 1725 C C . THR A 1 211 ? -27.393 -4.653 10.208 1.00 94.25 211 THR A C 1
ATOM 1727 O O . THR A 1 211 ? -28.457 -4.063 10.053 1.00 94.25 211 THR A O 1
ATOM 1730 N N . ILE A 1 212 ? -26.765 -5.249 9.190 1.00 94.19 212 ILE A N 1
ATOM 1731 C CA . ILE A 1 212 ? -27.317 -5.282 7.827 1.00 94.19 212 ILE A CA 1
ATOM 1732 C C . ILE A 1 212 ? -28.631 -6.070 7.798 1.00 94.19 212 ILE A C 1
ATOM 1734 O O . ILE A 1 212 ? -29.602 -5.594 7.217 1.00 94.19 212 ILE A O 1
ATOM 1738 N N . VAL A 1 213 ? -28.691 -7.232 8.456 1.00 96.06 213 VAL A N 1
ATOM 1739 C CA . VAL A 1 213 ? -29.924 -8.032 8.553 1.00 96.06 213 VAL A CA 1
ATOM 1740 C C . VAL A 1 213 ? -31.036 -7.253 9.264 1.00 96.06 213 VAL A C 1
ATOM 1742 O O . VAL A 1 213 ? -32.172 -7.252 8.799 1.00 96.06 213 VAL A O 1
ATOM 1745 N N . GLU A 1 214 ? -30.725 -6.536 10.346 1.00 95.62 214 GLU A N 1
ATOM 1746 C CA . GLU A 1 214 ? -31.696 -5.681 11.041 1.00 95.62 214 GLU A CA 1
ATOM 1747 C C . GLU A 1 214 ? -32.227 -4.543 10.154 1.00 95.62 214 GLU A C 1
ATOM 1749 O O . GLU A 1 214 ? -33.426 -4.262 10.170 1.00 95.62 214 GLU A O 1
ATOM 1754 N N . ILE A 1 215 ? -31.357 -3.898 9.369 1.00 94.94 215 ILE A N 1
ATOM 1755 C CA . ILE A 1 215 ? -31.752 -2.836 8.431 1.00 94.94 215 ILE A CA 1
ATOM 1756 C C . ILE A 1 215 ? -32.626 -3.406 7.310 1.00 94.94 215 ILE A C 1
ATOM 1758 O O . ILE A 1 215 ? -33.668 -2.829 7.008 1.00 94.94 215 ILE A O 1
ATOM 1762 N N . LEU A 1 216 ? -32.244 -4.545 6.728 1.00 95.44 216 LEU A N 1
ATOM 1763 C CA . LEU A 1 216 ? -33.021 -5.208 5.678 1.00 95.44 216 LEU A CA 1
ATOM 1764 C C . LEU A 1 216 ? -34.407 -5.624 6.175 1.00 95.44 216 LEU A C 1
ATOM 1766 O O . LEU A 1 216 ? -35.390 -5.375 5.486 1.00 95.44 216 LEU A O 1
ATOM 1770 N N . ASN A 1 217 ? -34.503 -6.175 7.389 1.00 96.25 217 ASN A N 1
ATOM 1771 C CA . ASN A 1 217 ? -35.792 -6.506 7.995 1.00 96.25 217 ASN A CA 1
ATOM 1772 C C . ASN A 1 217 ? -36.659 -5.254 8.183 1.00 96.25 217 ASN A C 1
ATOM 1774 O O . ASN A 1 217 ? -37.846 -5.286 7.886 1.00 96.25 217 ASN A O 1
ATOM 1778 N N . LYS A 1 218 ? -36.087 -4.123 8.613 1.00 96.00 218 LYS A N 1
ATOM 1779 C CA . LYS A 1 218 ? -36.856 -2.872 8.692 1.00 96.00 218 LYS A CA 1
ATOM 1780 C C . LYS A 1 218 ? -37.368 -2.435 7.320 1.00 96.00 218 LYS A C 1
ATOM 1782 O O . LYS A 1 218 ? -38.537 -2.109 7.207 1.00 96.00 218 LYS A O 1
ATOM 1787 N N . ILE A 1 219 ? -36.532 -2.468 6.284 1.00 95.50 219 ILE A N 1
ATOM 1788 C CA . ILE A 1 219 ? -36.923 -2.029 4.934 1.00 95.50 219 ILE A CA 1
ATOM 1789 C C . ILE A 1 219 ? -37.990 -2.947 4.315 1.00 95.50 219 ILE A C 1
ATOM 1791 O O . ILE A 1 219 ? -38.867 -2.456 3.622 1.00 95.50 219 ILE A O 1
ATOM 1795 N N . LEU A 1 220 ? -37.929 -4.260 4.553 1.00 94.38 220 LEU A N 1
ATOM 1796 C CA . LEU A 1 220 ? -38.850 -5.230 3.944 1.00 94.38 220 LEU A CA 1
ATOM 1797 C C . LEU A 1 220 ? -40.230 -5.303 4.618 1.00 94.38 220 LEU A C 1
ATOM 1799 O O . LEU A 1 220 ? -41.174 -5.772 3.988 1.00 94.38 220 LEU A O 1
ATOM 1803 N N . PHE A 1 221 ? -40.344 -4.890 5.883 1.00 90.12 221 PHE A N 1
ATOM 1804 C CA . PHE A 1 221 ? -41.584 -4.974 6.669 1.00 90.12 221 PHE A CA 1
ATOM 1805 C C . PHE A 1 221 ? -42.196 -3.601 7.008 1.00 90.12 221 PHE A C 1
ATOM 1807 O O . PHE A 1 221 ? -43.075 -3.533 7.869 1.00 90.12 221 PHE A O 1
ATOM 1814 N N . THR A 1 222 ? -41.735 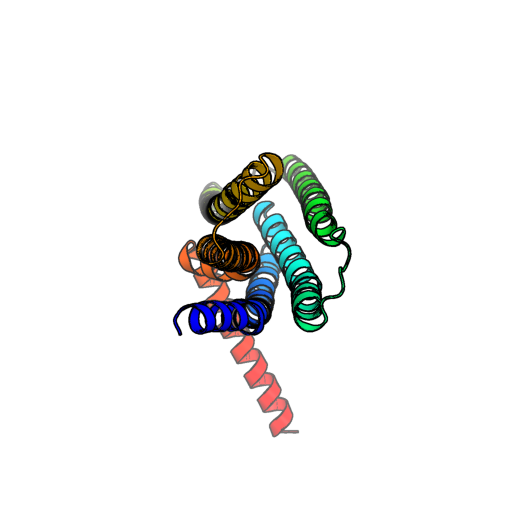-2.527 6.355 1.00 79.50 222 THR A N 1
ATOM 1815 C CA . THR A 1 222 ? -42.377 -1.198 6.371 1.00 79.50 222 THR A CA 1
ATOM 1816 C C . THR A 1 222 ? -43.062 -0.959 5.035 1.00 79.50 222 THR A C 1
ATOM 1818 O O . THR A 1 222 ? -44.185 -0.415 5.047 1.00 79.50 222 THR A O 1
#

Foldseek 3Di:
DVLVVLVVVLCCCLQPVLVVLLVLLLVLLVLLLVLLVVVVLDLLSQLSNQLSVLLNVCSVPVSVVSNVCVVVVDPDDPVVVVVSVVSNVVSVVVSVVVNVVSVVVDDPDPDPVVVVVVVVVVVLSVQLVVVLVVLLCVLVVQLVVLVVVVVVCVVVVPDDDPVVVSVSSSSNSVSVSSNSNSSSCSSVSSCVRDPVSVVSSVVVVVVVVVVVVVVVVVVVVD